Protein AF-A0A4Q0ZSB5-F1 (afdb_monomer)

pLDDT: mean 77.83, std 20.02, range [25.31, 97.06]

Secondary structure (DSSP, 8-state):
-HHHHHHTTSSPPP--HHHHHHHSSHHHHHHHHHHHHHHTT-SEEEE-HHHHHHHH---HHHHHHHHHHHTT-TTEEEEEETTTTEEEEEE-HHHHHHHHHHHHTSPPPPS----------------------------S-PPP-HHHHHHHHHHHT---HHHH-HHHHHHHHHTTGGGHHHHHHHHHHHHHHHHHH-PPPPPHHHHHHTTGGGGGSSPPPEEEETTEEE--TTTTT-EEEETTEEEEEETTEEEEGGGTEEE--HHHHHHHHHHHHH-

Mean predicted aligned error: 18.28 Å

Structure (mmCIF, N/CA/C/O backbone):
data_AF-A0A4Q0ZSB5-F1
#
_entry.id   AF-A0A4Q0ZSB5-F1
#
loop_
_atom_site.group_PDB
_atom_site.id
_atom_site.type_symbol
_atom_site.label_atom_id
_atom_site.label_alt_id
_atom_site.label_comp_id
_atom_site.label_asym_id
_atom_site.label_entity_id
_atom_site.label_seq_id
_atom_site.pdbx_PDB_ins_code
_atom_site.Cartn_x
_atom_site.Cartn_y
_atom_site.Cartn_z
_atom_site.occupancy
_atom_site.B_iso_or_equiv
_atom_site.auth_seq_id
_atom_site.auth_comp_id
_atom_site.auth_asym_id
_atom_site.auth_atom_id
_atom_site.pdbx_PDB_model_num
ATOM 1 N N . MET A 1 1 ? 19.379 -12.397 22.162 1.00 61.53 1 MET A N 1
ATOM 2 C CA . MET A 1 1 ? 18.984 -13.151 20.946 1.00 61.53 1 MET A CA 1
ATOM 3 C C . MET A 1 1 ? 17.907 -12.439 20.113 1.00 61.53 1 MET A C 1
ATOM 5 O O . MET A 1 1 ? 18.185 -12.122 18.967 1.00 61.53 1 MET A O 1
ATOM 9 N N . LYS A 1 2 ? 16.734 -12.073 20.668 1.00 73.00 2 LYS A N 1
ATOM 10 C CA . LYS A 1 2 ? 15.664 -11.350 19.926 1.00 73.00 2 LYS A CA 1
ATOM 11 C C . LYS A 1 2 ? 16.108 -10.023 19.279 1.00 73.00 2 LYS A C 1
ATOM 13 O O . LYS A 1 2 ? 15.672 -9.711 18.180 1.00 73.00 2 LYS A O 1
ATOM 18 N N . HIS A 1 3 ? 16.977 -9.258 19.943 1.00 71.81 3 HIS A N 1
ATOM 19 C CA . HIS A 1 3 ? 17.502 -7.989 19.419 1.00 71.81 3 HIS A CA 1
ATOM 20 C C . HIS A 1 3 ? 18.360 -8.180 18.156 1.00 71.81 3 HIS A C 1
ATOM 22 O O . HIS A 1 3 ? 18.157 -7.482 17.171 1.00 71.81 3 HIS A O 1
ATOM 28 N N . ILE A 1 4 ? 19.244 -9.184 18.155 1.00 81.62 4 ILE A N 1
ATOM 29 C CA . ILE A 1 4 ? 20.103 -9.525 17.009 1.00 81.62 4 ILE A CA 1
ATOM 30 C C . ILE A 1 4 ? 19.246 -9.962 15.814 1.00 81.62 4 ILE A C 1
ATOM 32 O O . ILE A 1 4 ? 19.443 -9.480 14.706 1.00 81.62 4 ILE A O 1
ATOM 36 N N . LEU A 1 5 ? 18.222 -10.793 16.042 1.00 79.19 5 LEU A N 1
ATOM 37 C CA . LEU A 1 5 ? 17.304 -11.219 14.978 1.00 79.19 5 LEU A CA 1
ATOM 38 C C . LEU A 1 5 ? 16.526 -10.042 14.364 1.00 79.19 5 LEU A C 1
ATOM 40 O O . LEU A 1 5 ? 16.310 -10.009 13.159 1.00 79.19 5 LEU A O 1
ATOM 44 N N . LYS A 1 6 ? 16.150 -9.037 15.166 1.00 72.81 6 LYS A N 1
ATOM 45 C CA . LYS A 1 6 ? 15.518 -7.805 14.660 1.00 72.81 6 LYS A CA 1
ATOM 46 C C . LYS A 1 6 ? 16.485 -6.909 13.879 1.00 72.81 6 LYS A C 1
ATOM 48 O O . LYS A 1 6 ? 16.038 -6.166 13.007 1.00 72.81 6 LYS A O 1
ATOM 53 N N . GLN A 1 7 ? 17.785 -6.970 14.174 1.00 74.62 7 GLN A N 1
ATOM 54 C CA . GLN A 1 7 ? 18.812 -6.226 13.438 1.00 74.62 7 GLN A CA 1
ATOM 55 C C . GLN A 1 7 ? 19.031 -6.774 12.021 1.00 74.62 7 GLN A C 1
ATOM 57 O O . GLN A 1 7 ? 19.322 -5.992 11.119 1.00 74.62 7 GLN A O 1
ATOM 62 N N . LEU A 1 8 ? 18.804 -8.074 11.793 1.00 72.31 8 LEU A N 1
ATOM 63 C CA . LEU A 1 8 ? 18.890 -8.682 10.456 1.00 72.31 8 LEU A CA 1
ATOM 64 C C . LEU A 1 8 ? 17.878 -8.083 9.460 1.00 72.31 8 LEU A C 1
ATOM 66 O O . LEU A 1 8 ? 18.131 -8.069 8.262 1.00 72.31 8 LEU A O 1
ATOM 70 N N . ASN A 1 9 ? 16.770 -7.521 9.951 1.00 74.00 9 ASN A N 1
ATOM 71 C CA . ASN A 1 9 ? 15.689 -6.982 9.121 1.00 74.00 9 ASN A CA 1
ATOM 72 C C . ASN A 1 9 ? 15.806 -5.470 8.837 1.00 74.00 9 ASN A C 1
ATOM 74 O O . ASN A 1 9 ? 14.884 -4.890 8.273 1.00 74.00 9 ASN A O 1
ATOM 78 N N . GLN A 1 10 ? 16.892 -4.803 9.246 1.00 65.38 10 GLN A N 1
ATOM 79 C CA . GLN A 1 10 ? 17.003 -3.333 9.173 1.00 65.38 10 GLN A CA 1
ATOM 80 C C . GLN A 1 10 ? 17.327 -2.791 7.774 1.00 65.38 10 GLN A C 1
ATOM 82 O O . GLN A 1 10 ? 17.156 -1.600 7.529 1.00 65.38 10 GLN A O 1
ATOM 87 N N . LYS A 1 11 ? 17.807 -3.637 6.856 1.00 67.19 11 LYS A N 1
ATOM 88 C CA . LYS A 1 11 ? 18.182 -3.238 5.489 1.00 67.19 11 LYS A CA 1
ATOM 89 C C . LYS A 1 11 ? 17.492 -4.128 4.448 1.00 67.19 11 LYS A C 1
ATOM 91 O O . LYS A 1 11 ? 18.171 -4.895 3.768 1.00 67.19 11 LYS A O 1
ATOM 96 N N . PRO A 1 12 ? 16.150 -4.093 4.362 1.00 77.56 12 PRO A N 1
ATOM 97 C CA . PRO A 1 12 ? 15.434 -4.868 3.362 1.00 77.56 12 PRO A CA 1
ATOM 98 C C . PRO A 1 12 ? 15.737 -4.338 1.957 1.00 77.56 12 PRO A C 1
ATOM 100 O O . PRO A 1 12 ? 15.869 -3.131 1.751 1.00 77.56 12 PRO A O 1
ATOM 103 N N . ILE A 1 13 ? 15.798 -5.248 0.989 1.00 76.69 13 ILE A N 1
ATOM 104 C CA . ILE A 1 13 ? 15.884 -4.907 -0.432 1.00 76.69 13 ILE A CA 1
ATOM 105 C C . ILE A 1 13 ? 14.465 -4.894 -0.982 1.00 76.69 13 ILE A C 1
ATOM 107 O O . ILE A 1 13 ? 13.733 -5.879 -0.862 1.00 76.69 13 ILE A O 1
ATOM 111 N N . ALA A 1 14 ? 14.068 -3.770 -1.570 1.00 79.62 14 ALA A N 1
ATOM 112 C CA . ALA A 1 14 ? 12.768 -3.661 -2.208 1.00 79.62 14 ALA A CA 1
ATOM 113 C C . ALA A 1 14 ? 12.741 -4.519 -3.481 1.00 79.62 14 ALA A C 1
ATOM 115 O O . ALA A 1 14 ? 13.582 -4.366 -4.366 1.00 79.62 14 ALA A O 1
ATOM 116 N N . TYR A 1 15 ? 11.755 -5.409 -3.573 1.00 85.69 15 TYR A N 1
ATOM 117 C CA . TYR A 1 15 ? 11.497 -6.227 -4.751 1.00 85.69 15 TYR A CA 1
ATOM 118 C C . TYR A 1 15 ? 10.075 -5.968 -5.235 1.00 85.69 15 TYR A C 1
ATOM 120 O O . TYR A 1 15 ? 9.111 -6.281 -4.534 1.00 85.69 15 TYR A O 1
ATOM 128 N N . TYR A 1 16 ? 9.946 -5.406 -6.436 1.00 84.50 16 TYR A N 1
ATOM 129 C CA . TYR A 1 16 ? 8.647 -5.144 -7.048 1.00 84.50 16 TYR A CA 1
ATOM 130 C C . TYR A 1 16 ? 8.359 -6.189 -8.139 1.00 84.50 16 TYR A C 1
ATOM 132 O O . TYR A 1 16 ? 9.077 -6.229 -9.144 1.00 84.50 16 TYR A O 1
ATOM 140 N N . PRO A 1 17 ? 7.304 -7.018 -7.996 1.00 87.94 17 PRO A N 1
ATOM 141 C CA . PRO A 1 17 ? 6.964 -8.053 -8.977 1.00 87.94 17 PRO A CA 1
ATOM 142 C C . PRO A 1 17 ? 6.781 -7.523 -10.403 1.00 87.94 17 PRO A C 1
ATOM 144 O O . PRO A 1 17 ? 7.248 -8.156 -11.346 1.00 87.94 17 PRO A O 1
ATOM 147 N N . VAL A 1 18 ? 6.212 -6.322 -10.557 1.00 87.56 18 VAL A N 1
ATOM 148 C CA . VAL A 1 18 ? 6.036 -5.663 -11.863 1.00 87.56 18 VAL A CA 1
ATOM 149 C C . VAL A 1 18 ? 7.361 -5.481 -12.611 1.00 87.56 18 VAL A C 1
ATOM 151 O O . VAL A 1 18 ? 7.442 -5.713 -13.811 1.00 87.56 18 VAL A O 1
ATOM 154 N N . TYR A 1 19 ? 8.452 -5.168 -11.910 1.00 92.31 19 TYR A N 1
ATOM 155 C CA . TYR A 1 19 ? 9.767 -5.018 -12.534 1.00 92.31 19 TYR A CA 1
ATOM 156 C C . TYR A 1 19 ? 10.379 -6.365 -12.929 1.00 92.31 19 TYR A C 1
ATOM 158 O O . TYR A 1 19 ? 11.131 -6.448 -13.902 1.00 92.31 19 TYR A O 1
ATOM 166 N N . ARG A 1 20 ? 10.039 -7.445 -12.219 1.00 92.56 20 ARG A N 1
ATOM 167 C CA . ARG A 1 20 ? 10.390 -8.809 -12.638 1.00 92.56 20 ARG A CA 1
ATOM 168 C C . ARG A 1 20 ? 9.592 -9.242 -13.866 1.00 92.56 20 ARG A C 1
ATOM 170 O O . ARG A 1 20 ? 10.150 -9.932 -14.709 1.00 92.56 20 ARG A O 1
ATOM 177 N N . GLU A 1 21 ? 8.331 -8.843 -13.985 1.00 89.12 21 GLU A N 1
ATOM 178 C CA . GLU A 1 21 ? 7.523 -9.091 -15.187 1.00 89.12 21 GLU A CA 1
ATOM 179 C C . GLU A 1 21 ? 8.082 -8.341 -16.400 1.00 89.12 21 GLU A C 1
ATOM 181 O O . GLU A 1 21 ? 8.347 -8.966 -17.422 1.00 89.12 21 GLU A O 1
ATOM 186 N N . ILE A 1 22 ? 8.384 -7.048 -16.247 1.00 89.12 22 ILE A N 1
ATOM 187 C CA . ILE A 1 22 ? 8.990 -6.204 -17.291 1.00 89.12 22 ILE A CA 1
ATOM 188 C C . ILE A 1 22 ? 10.321 -6.775 -17.784 1.00 89.12 22 ILE A C 1
ATOM 190 O O . ILE A 1 22 ? 10.569 -6.880 -18.982 1.00 89.12 22 ILE A O 1
ATOM 194 N N . THR A 1 23 ? 11.198 -7.161 -16.857 1.00 92.00 23 THR A N 1
ATOM 195 C CA . THR A 1 23 ? 12.531 -7.674 -17.212 1.00 92.00 23 THR A CA 1
ATOM 196 C C . THR A 1 23 ? 12.538 -9.165 -17.557 1.00 92.00 23 THR A C 1
ATOM 198 O O . THR A 1 23 ? 13.543 -9.669 -18.060 1.00 92.00 23 THR A O 1
ATOM 201 N N . GLY A 1 24 ? 11.457 -9.891 -17.255 1.00 90.19 24 GLY A N 1
ATOM 202 C CA . GLY A 1 24 ? 11.350 -11.343 -17.404 1.00 90.19 24 GLY A CA 1
ATOM 203 C C . GLY A 1 24 ? 12.258 -12.160 -16.473 1.00 90.19 24 GLY A C 1
ATOM 204 O O . GLY A 1 24 ? 12.392 -13.368 -16.659 1.00 90.19 24 GLY A O 1
ATOM 205 N N . SER A 1 25 ? 12.915 -11.540 -15.485 1.00 94.00 25 SER A N 1
ATOM 206 C CA . SER A 1 25 ? 13.879 -12.205 -14.599 1.00 94.00 25 SER A CA 1
ATOM 207 C C . SER A 1 25 ? 13.858 -11.620 -13.192 1.00 94.00 25 SER A C 1
ATOM 209 O O . SER A 1 25 ? 13.714 -10.416 -13.004 1.00 94.00 25 SER A O 1
ATOM 211 N N . THR A 1 26 ? 14.081 -12.462 -12.181 1.00 93.69 26 THR A N 1
ATOM 212 C CA . THR A 1 26 ? 14.207 -12.013 -10.788 1.00 93.69 26 THR A CA 1
ATOM 213 C C . THR A 1 26 ? 15.391 -11.068 -10.601 1.00 93.69 26 THR A C 1
ATOM 215 O O . THR A 1 26 ? 15.227 -10.013 -9.997 1.00 93.69 26 THR A O 1
ATOM 218 N N . THR A 1 27 ? 16.561 -11.385 -11.161 1.00 95.94 27 THR A N 1
ATOM 219 C CA . THR A 1 27 ? 17.760 -10.538 -11.025 1.00 95.94 27 THR A CA 1
ATOM 220 C C . THR A 1 27 ? 17.616 -9.217 -11.781 1.00 95.94 27 THR A C 1
ATOM 222 O O . THR A 1 27 ? 18.047 -8.176 -11.289 1.00 95.94 27 THR A O 1
ATOM 225 N N . GLY A 1 28 ? 16.940 -9.242 -12.937 1.00 96.31 28 GLY A N 1
ATOM 226 C CA . GLY A 1 28 ? 16.550 -8.040 -13.677 1.00 96.31 28 GLY A CA 1
ATOM 227 C C . GLY A 1 28 ? 15.590 -7.167 -12.872 1.00 96.31 28 GLY A C 1
ATOM 228 O O . GLY A 1 28 ? 15.822 -5.970 -12.737 1.00 96.31 28 GLY A O 1
ATOM 229 N N . GLY A 1 29 ? 14.568 -7.776 -12.266 1.00 95.00 29 GLY A N 1
ATOM 230 C CA . GLY A 1 29 ? 13.588 -7.085 -11.433 1.00 95.00 29 GLY A CA 1
ATOM 231 C C . GLY A 1 29 ? 14.199 -6.463 -10.180 1.00 95.00 29 GLY A C 1
ATOM 232 O O . GLY A 1 29 ? 13.847 -5.338 -9.840 1.00 95.00 29 GLY A O 1
ATOM 233 N N . ILE A 1 30 ? 15.150 -7.140 -9.527 1.00 96.12 30 ILE A N 1
ATOM 234 C CA . ILE A 1 30 ? 15.905 -6.587 -8.388 1.00 96.12 30 ILE A CA 1
ATOM 235 C C . ILE A 1 30 ? 16.719 -5.368 -8.832 1.00 96.12 30 ILE A C 1
ATOM 237 O O . ILE A 1 30 ? 16.618 -4.310 -8.214 1.00 96.12 30 ILE A O 1
ATOM 241 N N . LEU A 1 31 ? 17.486 -5.484 -9.922 1.00 96.44 31 LEU A N 1
ATOM 242 C CA . LEU A 1 31 ? 18.284 -4.364 -10.421 1.00 96.44 31 LEU A CA 1
ATOM 243 C C . LEU A 1 31 ? 17.399 -3.178 -10.823 1.00 96.44 31 LEU A C 1
ATOM 245 O O . LEU A 1 31 ? 17.699 -2.049 -10.448 1.00 96.44 31 LEU A O 1
ATOM 249 N N . LEU A 1 32 ? 16.298 -3.424 -11.537 1.00 96.44 32 LEU A N 1
ATOM 250 C CA . LEU A 1 32 ? 15.357 -2.374 -11.922 1.00 96.44 32 LEU A CA 1
ATOM 251 C C . LEU A 1 32 ? 14.705 -1.730 -10.691 1.00 96.44 32 LEU A C 1
ATOM 253 O O . LEU A 1 32 ? 14.639 -0.510 -10.623 1.00 96.44 32 LEU A O 1
ATOM 257 N N . SER A 1 33 ? 14.319 -2.518 -9.680 1.00 93.44 33 SER A N 1
ATOM 258 C CA . SER A 1 33 ? 13.813 -1.998 -8.397 1.00 93.44 33 SER A CA 1
ATOM 259 C C . SER A 1 33 ? 14.801 -1.021 -7.758 1.00 93.44 33 SER A C 1
ATOM 261 O O . SER A 1 33 ? 14.412 0.061 -7.318 1.00 93.44 33 SER A O 1
ATOM 263 N N . GLN A 1 34 ? 16.084 -1.385 -7.752 1.00 94.81 34 GLN A N 1
ATOM 264 C CA . GLN A 1 34 ? 17.137 -0.556 -7.182 1.00 94.81 34 GLN A CA 1
ATOM 265 C C . GLN A 1 34 ? 17.406 0.703 -8.016 1.00 94.81 34 GLN A C 1
ATOM 267 O O . GLN A 1 34 ? 17.575 1.785 -7.457 1.00 94.81 34 GLN A O 1
ATOM 272 N N . LEU A 1 35 ? 17.415 0.595 -9.348 1.00 95.00 35 LEU A N 1
ATOM 273 C CA . LEU A 1 35 ? 17.578 1.748 -10.235 1.00 95.00 35 LEU A CA 1
ATOM 274 C C . LEU A 1 35 ? 16.413 2.730 -10.097 1.00 95.00 35 LEU A C 1
ATOM 276 O O . LEU A 1 35 ? 16.657 3.923 -9.979 1.00 95.00 35 LEU A O 1
ATOM 280 N N . MET A 1 36 ? 15.172 2.246 -10.005 1.00 93.88 36 MET A N 1
ATOM 281 C CA . MET A 1 36 ? 13.993 3.096 -9.800 1.00 93.88 36 MET A CA 1
ATOM 282 C C . MET A 1 36 ? 14.046 3.879 -8.483 1.00 93.88 36 MET A C 1
ATOM 284 O O . MET A 1 36 ? 13.632 5.035 -8.443 1.00 93.88 36 MET A O 1
ATOM 288 N N . TYR A 1 37 ? 14.606 3.299 -7.418 1.00 89.12 37 TYR A N 1
ATOM 289 C CA . TYR A 1 37 ? 14.872 4.039 -6.179 1.00 89.12 37 TYR A CA 1
ATOM 290 C C . TYR A 1 37 ? 15.890 5.175 -6.376 1.00 89.12 37 TYR A C 1
ATOM 292 O O . TYR A 1 37 ? 15.777 6.234 -5.761 1.00 89.12 37 TYR A O 1
ATOM 300 N N . TRP A 1 38 ? 16.899 4.979 -7.222 1.00 88.31 38 TRP A N 1
ATOM 301 C CA . TRP A 1 38 ? 17.842 6.045 -7.556 1.00 88.31 38 TRP A CA 1
ATOM 302 C C . TRP A 1 38 ? 17.222 7.093 -8.484 1.00 88.31 38 TRP A C 1
ATOM 304 O O . TRP A 1 38 ? 17.430 8.287 -8.260 1.00 88.31 38 TRP A O 1
ATOM 314 N N . PHE A 1 39 ? 16.407 6.666 -9.448 1.00 91.12 39 PHE A N 1
ATOM 315 C CA . PHE A 1 39 ? 15.665 7.547 -10.346 1.00 91.12 39 PHE A CA 1
ATOM 316 C C . PHE A 1 39 ? 14.638 8.410 -9.623 1.00 91.12 39 PHE A C 1
ATOM 318 O O . PHE A 1 39 ? 14.459 9.564 -9.987 1.00 91.12 39 PHE A O 1
ATOM 325 N N . SER A 1 40 ? 14.076 7.934 -8.507 1.00 85.00 40 SER A N 1
ATOM 326 C CA . SER A 1 40 ? 13.222 8.767 -7.652 1.00 85.00 40 SER A CA 1
ATOM 327 C C . SER A 1 40 ? 13.958 9.960 -7.021 1.00 85.00 40 SER A C 1
ATOM 329 O O . SER A 1 40 ? 13.328 10.786 -6.366 1.00 85.00 40 SER A O 1
ATOM 331 N N . LYS A 1 41 ? 15.293 10.022 -7.129 1.00 87.19 41 LYS A N 1
ATOM 332 C CA . LYS A 1 41 ? 16.122 11.127 -6.629 1.00 87.19 41 LYS A CA 1
ATOM 333 C C . LYS A 1 41 ? 16.713 11.967 -7.754 1.00 87.19 41 LYS A C 1
ATOM 335 O O . LYS A 1 41 ? 16.888 13.167 -7.563 1.00 87.19 41 LYS A O 1
ATOM 340 N N . LYS A 1 42 ? 17.112 11.332 -8.861 1.00 90.00 42 LYS A N 1
ATOM 341 C CA . LYS A 1 42 ? 17.708 11.971 -10.043 1.00 90.00 42 LYS A CA 1
ATOM 342 C C . LYS A 1 42 ? 17.469 11.110 -11.277 1.00 90.00 42 LYS A C 1
ATOM 344 O O . LYS A 1 42 ? 17.796 9.930 -11.240 1.00 90.00 42 LYS A O 1
ATOM 349 N N . ASP A 1 43 ? 17.066 11.721 -12.383 1.00 90.38 43 ASP A N 1
ATOM 350 C CA . ASP A 1 43 ? 16.785 11.001 -13.636 1.00 90.38 43 ASP A CA 1
ATOM 351 C C . ASP A 1 43 ? 18.033 10.352 -14.258 1.00 90.38 43 ASP A C 1
ATOM 353 O O . ASP A 1 43 ? 17.949 9.305 -14.896 1.00 90.38 43 ASP A O 1
ATOM 357 N N . LYS A 1 44 ? 19.216 10.927 -14.007 1.00 94.94 44 LYS A N 1
ATOM 358 C CA . LYS A 1 44 ? 20.516 10.382 -14.416 1.00 94.94 44 LYS A CA 1
ATOM 359 C C . LYS A 1 44 ? 21.414 10.146 -13.207 1.00 94.94 44 LYS A C 1
ATOM 361 O O . LYS A 1 44 ? 21.720 11.071 -12.448 1.00 94.94 44 LYS A O 1
ATOM 366 N N . ILE A 1 45 ? 21.887 8.912 -13.042 1.00 93.88 45 ILE A N 1
ATOM 367 C CA . ILE A 1 45 ? 22.745 8.495 -11.925 1.00 93.88 45 ILE A CA 1
ATOM 368 C C . ILE A 1 45 ? 23.969 7.725 -12.405 1.00 93.88 45 ILE A C 1
ATOM 370 O O . ILE A 1 45 ? 23.904 6.954 -13.357 1.00 93.88 45 ILE A O 1
ATOM 374 N N . PHE A 1 46 ? 25.092 7.897 -11.705 1.0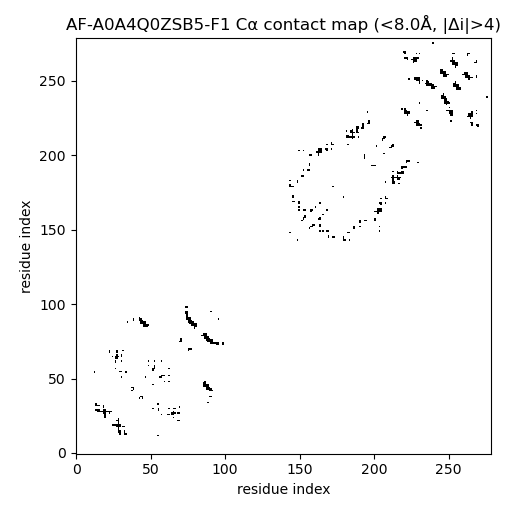0 91.50 46 PHE A N 1
ATOM 375 C CA . PHE A 1 46 ? 26.265 7.046 -11.882 1.00 91.50 46 PHE A CA 1
ATOM 376 C C . PHE A 1 46 ? 26.352 6.040 -10.741 1.00 91.50 46 PHE A C 1
ATOM 378 O O . PHE A 1 46 ? 26.188 6.402 -9.575 1.00 91.50 46 PHE A O 1
ATOM 385 N N . LYS A 1 47 ? 26.660 4.788 -11.078 1.00 86.88 47 LYS A N 1
ATOM 386 C CA . LYS A 1 47 ? 26.972 3.740 -10.105 1.00 86.88 47 LYS A CA 1
ATOM 387 C C . LYS A 1 47 ? 28.005 2.774 -10.663 1.00 86.88 47 LYS A C 1
ATOM 389 O O . LYS A 1 47 ? 27.964 2.376 -11.831 1.00 86.88 47 LYS A O 1
ATOM 394 N N . THR A 1 48 ? 28.948 2.389 -9.819 1.00 86.75 48 THR A N 1
ATOM 395 C CA . THR A 1 48 ? 29.890 1.310 -10.108 1.00 86.75 48 THR A CA 1
ATOM 396 C C . THR A 1 48 ? 29.211 -0.046 -9.939 1.00 86.75 48 THR A C 1
ATOM 398 O O . THR A 1 48 ? 28.237 -0.191 -9.201 1.00 86.75 48 THR A O 1
ATOM 401 N N . ASP A 1 49 ? 29.750 -1.068 -10.606 1.00 88.12 49 ASP A N 1
ATOM 402 C CA . ASP A 1 49 ? 29.232 -2.431 -10.461 1.00 88.12 49 ASP A CA 1
ATOM 403 C C . ASP A 1 49 ? 29.377 -2.919 -9.010 1.00 88.12 49 ASP A C 1
ATOM 405 O O . ASP A 1 49 ? 28.488 -3.589 -8.501 1.00 88.12 49 ASP A O 1
ATOM 409 N N . LYS A 1 50 ? 30.442 -2.497 -8.312 1.00 83.12 50 LYS A N 1
ATOM 410 C CA . LYS A 1 50 ? 30.654 -2.792 -6.891 1.00 83.12 50 LYS A CA 1
ATOM 411 C C . LYS A 1 50 ? 29.547 -2.204 -6.008 1.00 83.12 50 LYS A C 1
ATOM 413 O O . LYS A 1 50 ? 28.984 -2.940 -5.211 1.00 83.12 50 LYS A O 1
ATOM 418 N N . GLU A 1 51 ? 29.202 -0.928 -6.184 1.00 84.38 51 GLU A N 1
ATOM 419 C CA . GLU A 1 51 ? 28.126 -0.288 -5.407 1.00 84.38 51 GLU A CA 1
ATOM 420 C C . GLU A 1 51 ? 26.775 -0.970 -5.647 1.00 84.38 51 GLU A C 1
ATOM 422 O O . GLU A 1 51 ? 26.056 -1.263 -4.699 1.00 84.38 51 GLU A O 1
ATOM 427 N N . ILE A 1 52 ? 26.441 -1.290 -6.903 1.00 90.69 52 ILE A N 1
ATOM 428 C CA . ILE A 1 52 ? 25.191 -2.002 -7.207 1.00 90.69 52 ILE A CA 1
ATOM 429 C C . ILE A 1 52 ? 25.188 -3.405 -6.588 1.00 90.69 52 ILE A C 1
ATOM 431 O O . ILE A 1 52 ? 24.163 -3.828 -6.057 1.00 90.69 52 ILE A O 1
ATOM 435 N N . MET A 1 53 ? 26.307 -4.135 -6.631 1.00 89.75 53 MET A N 1
ATOM 436 C CA . MET A 1 53 ? 26.418 -5.452 -5.993 1.00 89.75 53 MET A CA 1
ATOM 437 C C . MET A 1 53 ? 26.270 -5.365 -4.469 1.00 89.75 53 MET A C 1
ATOM 439 O O . MET A 1 53 ? 25.615 -6.218 -3.884 1.00 89.75 53 MET A O 1
ATOM 443 N N . GLU A 1 54 ? 26.829 -4.339 -3.826 1.00 83.69 54 GLU A N 1
ATOM 444 C CA . GLU A 1 54 ? 26.675 -4.109 -2.382 1.00 83.69 54 GLU A CA 1
ATOM 445 C C . GLU A 1 54 ? 25.231 -3.751 -1.998 1.00 83.69 54 GLU A C 1
ATOM 447 O O . GLU A 1 54 ? 24.756 -4.154 -0.939 1.00 83.69 54 GLU A O 1
ATOM 452 N N . GLU A 1 55 ? 24.516 -3.025 -2.860 1.00 85.94 55 GLU A N 1
ATOM 453 C CA . GLU A 1 55 ? 23.117 -2.643 -2.636 1.00 85.94 55 GLU A CA 1
ATOM 454 C C . GLU A 1 55 ? 22.134 -3.798 -2.892 1.00 85.94 55 GLU A C 1
ATOM 456 O O . GLU A 1 55 ? 21.151 -3.952 -2.170 1.00 85.94 55 GLU A O 1
ATOM 461 N N . THR A 1 56 ? 22.384 -4.606 -3.924 1.00 90.25 56 THR A N 1
ATOM 462 C CA . THR A 1 56 ? 21.440 -5.632 -4.410 1.00 90.25 56 THR A CA 1
ATOM 463 C C . THR A 1 56 ? 21.804 -7.056 -4.010 1.00 90.25 56 THR A C 1
ATOM 465 O O . THR A 1 56 ? 20.984 -7.958 -4.172 1.00 90.25 56 THR A O 1
ATOM 468 N N . PHE A 1 57 ? 23.029 -7.271 -3.525 1.00 89.62 57 PHE A N 1
ATOM 469 C CA . PHE A 1 57 ? 23.618 -8.584 -3.244 1.00 89.62 57 PHE A CA 1
ATOM 470 C C . PHE A 1 57 ? 23.658 -9.538 -4.448 1.00 89.62 57 PHE A C 1
ATOM 472 O O . PHE A 1 57 ? 23.847 -10.742 -4.284 1.00 89.62 57 PHE A O 1
ATOM 479 N N . LEU A 1 58 ? 23.538 -9.012 -5.669 1.00 91.94 58 LEU A N 1
ATOM 480 C CA . LEU A 1 58 ? 23.745 -9.797 -6.879 1.00 91.94 58 LEU A CA 1
ATOM 481 C C . LEU A 1 58 ? 25.228 -10.144 -7.036 1.00 91.94 58 LEU A C 1
ATOM 483 O O . LEU A 1 58 ? 26.116 -9.309 -6.845 1.00 91.94 58 LEU A O 1
ATOM 487 N N . THR A 1 59 ? 25.510 -11.371 -7.459 1.00 92.19 59 THR A N 1
ATOM 488 C CA . THR A 1 59 ? 26.850 -11.750 -7.915 1.00 92.19 59 THR A CA 1
ATOM 489 C C . THR A 1 59 ? 27.212 -10.990 -9.193 1.00 92.19 59 THR A C 1
ATOM 491 O O . THR A 1 59 ? 26.345 -10.514 -9.930 1.00 92.19 59 THR A O 1
ATOM 494 N N . ARG A 1 60 ? 28.508 -10.922 -9.529 1.00 90.44 60 ARG A N 1
ATOM 495 C CA . ARG A 1 60 ? 28.970 -10.266 -10.766 1.00 90.44 60 ARG A CA 1
ATOM 496 C C . ARG A 1 60 ? 28.235 -10.789 -12.009 1.00 90.44 60 ARG A C 1
ATOM 498 O O . ARG A 1 60 ? 27.771 -9.998 -12.822 1.00 90.44 60 ARG A O 1
ATOM 505 N N . LYS A 1 61 ? 28.090 -12.113 -12.129 1.00 94.00 61 LYS A N 1
ATOM 506 C CA . LYS A 1 61 ? 27.424 -12.762 -13.270 1.00 94.00 61 LYS A CA 1
ATOM 507 C C . LYS A 1 61 ? 25.931 -12.422 -13.334 1.00 94.00 61 LYS A C 1
ATOM 509 O O . LYS A 1 61 ? 25.392 -12.206 -14.419 1.00 94.00 61 LYS A O 1
ATOM 514 N N . GLU A 1 62 ? 25.258 -12.363 -12.188 1.00 97.06 62 GLU A N 1
ATOM 515 C CA . GLU A 1 62 ? 23.850 -11.965 -12.117 1.00 97.06 62 GLU A CA 1
ATOM 516 C C . GLU A 1 62 ? 23.661 -10.497 -12.482 1.00 97.06 62 GLU A C 1
ATOM 518 O O . GLU A 1 62 ? 22.764 -10.192 -13.266 1.00 97.06 62 GLU A O 1
ATOM 523 N N . LEU A 1 63 ? 24.530 -9.611 -11.987 1.00 95.44 63 LEU A N 1
ATOM 524 C CA . LEU A 1 63 ? 24.509 -8.196 -12.337 1.00 95.44 63 LEU A CA 1
ATOM 525 C C . LEU A 1 63 ? 24.764 -7.987 -13.834 1.00 95.44 63 LEU A C 1
ATOM 527 O O . LEU A 1 63 ? 24.052 -7.222 -14.477 1.00 95.44 63 LEU A O 1
ATOM 531 N N . GLU A 1 64 ? 25.735 -8.681 -14.425 1.00 94.56 64 GLU A N 1
ATOM 532 C CA . GLU A 1 64 ? 25.993 -8.611 -15.867 1.00 94.56 64 GLU A CA 1
ATOM 533 C C . GLU A 1 64 ? 24.767 -9.026 -16.689 1.00 94.56 64 GLU A C 1
ATOM 535 O O . GLU A 1 64 ? 24.397 -8.341 -17.646 1.00 94.56 64 GLU A O 1
ATOM 540 N N . ASN A 1 65 ? 24.106 -10.119 -16.303 1.00 93.75 65 ASN A N 1
ATOM 541 C CA . ASN A 1 65 ? 22.881 -10.570 -16.956 1.00 93.75 65 ASN A CA 1
ATOM 542 C C . ASN A 1 65 ? 21.724 -9.587 -16.748 1.00 93.75 65 ASN A C 1
ATOM 544 O O . ASN A 1 65 ? 21.024 -9.266 -17.706 1.00 93.75 65 ASN A O 1
ATOM 548 N N . ALA A 1 66 ? 21.558 -9.054 -15.539 1.00 96.94 66 ALA A N 1
ATOM 549 C CA . ALA A 1 66 ? 20.551 -8.046 -15.242 1.00 96.94 66 ALA A CA 1
ATOM 550 C C . ALA A 1 66 ? 20.785 -6.771 -16.067 1.00 96.94 66 ALA A C 1
ATOM 552 O O . ALA A 1 66 ? 19.864 -6.297 -16.722 1.00 96.94 66 ALA A O 1
ATOM 553 N N . LYS A 1 67 ? 22.025 -6.270 -16.164 1.00 96.50 67 LYS A N 1
ATOM 554 C CA . LYS A 1 67 ? 22.376 -5.109 -17.004 1.00 96.50 67 LYS A CA 1
ATOM 555 C C . LYS A 1 67 ? 22.069 -5.344 -18.482 1.00 96.50 67 LYS A C 1
ATOM 557 O O . LYS A 1 67 ? 21.654 -4.409 -19.160 1.00 96.50 67 LYS A O 1
ATOM 562 N N . LYS A 1 68 ? 22.243 -6.569 -18.995 1.00 96.38 68 LYS A N 1
ATOM 563 C CA . LYS A 1 68 ? 21.826 -6.916 -20.367 1.00 96.38 68 LYS A CA 1
ATOM 564 C C . LYS A 1 68 ? 20.313 -6.809 -20.552 1.00 96.38 68 LYS A C 1
ATOM 566 O O . LYS A 1 68 ? 19.890 -6.467 -21.647 1.00 96.38 68 LYS A O 1
ATOM 571 N N . LEU A 1 69 ? 19.516 -7.113 -19.526 1.00 95.88 69 LEU A N 1
ATOM 572 C CA . LEU A 1 69 ? 18.060 -6.949 -19.562 1.00 95.88 69 LEU A CA 1
ATOM 573 C C . LEU A 1 69 ? 17.666 -5.474 -19.457 1.00 95.88 69 LEU A C 1
ATOM 575 O O . LEU A 1 69 ? 16.864 -5.024 -20.261 1.00 95.88 69 LEU A O 1
ATOM 579 N N . ILE A 1 70 ? 18.290 -4.709 -18.553 1.00 96.81 70 ILE A N 1
ATOM 580 C CA . ILE A 1 70 ? 18.047 -3.263 -18.419 1.00 96.81 70 ILE A CA 1
ATOM 581 C C . ILE A 1 70 ? 18.331 -2.529 -19.730 1.00 96.81 70 ILE A C 1
ATOM 583 O O . ILE A 1 70 ? 17.524 -1.724 -20.162 1.00 96.81 70 ILE A O 1
ATOM 587 N N . LYS A 1 71 ? 19.428 -2.864 -20.416 1.00 95.81 71 LYS A N 1
ATOM 588 C CA . LYS A 1 71 ? 19.774 -2.285 -21.726 1.00 95.81 71 LYS A CA 1
ATOM 589 C C . LYS A 1 71 ? 18.774 -2.579 -22.848 1.00 95.81 71 LYS A C 1
ATOM 591 O O . LYS A 1 71 ? 18.886 -1.977 -23.907 1.00 95.81 71 LYS A O 1
ATOM 596 N N . LYS A 1 72 ? 17.888 -3.563 -22.672 1.00 94.56 72 LYS A N 1
ATOM 597 C CA . LYS A 1 72 ? 16.833 -3.881 -23.646 1.00 94.56 72 LYS A CA 1
ATOM 598 C C . LYS A 1 72 ? 15.560 -3.076 -23.404 1.00 94.56 72 LYS A C 1
ATOM 600 O O . LYS A 1 72 ? 14.673 -3.138 -24.246 1.00 94.56 72 LYS A O 1
ATOM 605 N N . LEU A 1 73 ? 15.460 -2.397 -22.264 1.00 93.81 73 LEU A N 1
ATOM 606 C CA . LEU A 1 73 ? 14.362 -1.492 -21.974 1.00 93.81 73 LEU A CA 1
ATOM 607 C C . LEU A 1 73 ? 14.604 -0.214 -22.776 1.00 93.81 73 LEU A C 1
ATOM 609 O O . LEU A 1 73 ? 15.668 0.391 -22.685 1.00 93.81 73 LEU A O 1
ATOM 613 N N . ASP A 1 74 ? 13.619 0.158 -23.572 1.00 94.06 74 ASP A N 1
ATOM 614 C CA . ASP A 1 74 ? 13.559 1.388 -24.365 1.00 94.06 74 ASP A CA 1
ATOM 615 C C . ASP A 1 74 ? 13.618 2.655 -23.504 1.00 94.06 74 ASP A C 1
ATOM 617 O O . ASP A 1 74 ? 14.172 3.662 -23.932 1.00 94.06 74 ASP A O 1
ATOM 621 N N . PHE A 1 75 ? 13.143 2.582 -22.263 1.00 95.19 75 PHE A N 1
ATOM 622 C CA . PHE A 1 75 ? 13.109 3.716 -21.342 1.00 95.19 75 PHE A CA 1
ATOM 623 C C . PHE A 1 75 ? 14.333 3.874 -20.428 1.00 95.19 75 PHE A C 1
ATOM 625 O O . PHE A 1 75 ? 14.341 4.766 -19.580 1.00 95.19 75 PHE A O 1
ATOM 632 N N . ILE A 1 76 ? 15.363 3.023 -20.547 1.00 96.62 76 ILE A N 1
ATOM 633 C CA . ILE A 1 76 ? 16.613 3.181 -19.782 1.00 96.62 76 ILE A CA 1
ATOM 634 C C . ILE A 1 76 ? 17.820 3.180 -20.712 1.00 96.62 76 ILE A C 1
ATOM 636 O O . ILE A 1 76 ? 18.166 2.173 -21.329 1.00 96.62 76 ILE A O 1
ATOM 640 N N . THR A 1 77 ? 18.563 4.282 -20.686 1.00 96.25 77 THR A N 1
ATOM 641 C CA . THR A 1 77 ? 19.860 4.386 -21.352 1.00 96.25 77 THR A CA 1
ATOM 642 C C . THR A 1 77 ? 20.986 4.029 -20.384 1.00 96.25 77 THR A C 1
ATOM 644 O O . THR A 1 77 ? 21.062 4.541 -19.267 1.00 96.25 77 THR A O 1
ATOM 647 N N . VAL A 1 78 ? 21.892 3.142 -20.816 1.00 94.81 78 VAL A N 1
ATOM 648 C CA . VAL A 1 78 ? 23.085 2.748 -20.046 1.00 94.81 78 VAL A CA 1
ATOM 649 C C . VAL A 1 78 ? 24.349 3.132 -20.808 1.00 94.81 78 VAL A C 1
ATOM 651 O O . VAL A 1 78 ? 24.728 2.451 -21.766 1.00 94.81 78 VAL A O 1
ATOM 654 N N . SER A 1 79 ? 25.039 4.175 -20.351 1.00 92.75 79 SER A N 1
ATOM 655 C CA . SER A 1 79 ? 26.255 4.717 -20.973 1.00 92.75 79 SER A CA 1
ATOM 656 C C . SER A 1 79 ? 27.501 4.508 -20.097 1.00 92.75 79 SER A C 1
ATOM 658 O O . SER A 1 79 ? 27.427 4.198 -18.903 1.00 92.75 79 SER A O 1
ATOM 660 N N . ARG A 1 80 ? 28.686 4.626 -20.707 1.00 91.94 80 ARG A N 1
ATOM 661 C CA . ARG A 1 80 ? 29.979 4.698 -20.007 1.00 91.94 80 ARG A CA 1
ATOM 662 C C . ARG A 1 80 ? 30.572 6.076 -20.268 1.00 91.94 80 ARG A C 1
ATOM 664 O O . ARG A 1 80 ? 30.819 6.406 -21.421 1.00 91.94 80 ARG A O 1
ATOM 671 N N . GLU A 1 81 ? 30.791 6.857 -19.216 1.00 87.44 81 GLU A N 1
ATOM 672 C CA . GLU A 1 81 ? 31.209 8.260 -19.333 1.00 87.44 81 GLU A CA 1
ATOM 673 C C . GLU A 1 81 ? 32.388 8.574 -18.392 1.00 87.44 81 GLU A C 1
ATOM 675 O O . GLU A 1 81 ? 32.533 7.962 -17.326 1.00 87.44 81 GLU A O 1
ATOM 680 N N . GLY A 1 82 ? 33.215 9.549 -18.787 1.00 81.19 82 GLY A N 1
ATOM 681 C CA . GLY A 1 82 ? 34.309 10.106 -17.983 1.00 81.19 82 GLY A CA 1
ATOM 682 C C . GLY A 1 82 ? 35.606 9.283 -17.925 1.00 81.19 82 GLY A C 1
ATOM 683 O O . GLY A 1 82 ? 35.729 8.204 -18.504 1.00 81.19 82 GLY A O 1
ATOM 684 N N . LEU A 1 83 ? 36.585 9.824 -17.193 1.00 71.38 83 LEU A N 1
ATOM 685 C CA . LEU A 1 83 ? 37.888 9.225 -16.880 1.00 71.38 83 LEU A CA 1
ATOM 686 C C . LEU A 1 83 ? 38.110 9.318 -15.355 1.00 71.38 83 LEU A C 1
ATOM 688 O O . LEU A 1 83 ? 38.205 10.434 -14.844 1.00 71.38 83 LEU A O 1
ATOM 692 N N . PRO A 1 84 ? 38.180 8.202 -14.601 1.00 73.12 84 PRO A N 1
ATOM 693 C CA . PRO A 1 84 ? 37.951 6.817 -15.026 1.00 73.12 84 PRO A CA 1
ATOM 694 C C . PRO A 1 84 ? 36.485 6.558 -15.421 1.00 73.12 84 PRO A C 1
ATOM 696 O O . PRO A 1 84 ? 35.570 7.153 -14.854 1.00 73.12 84 PRO A O 1
ATOM 699 N N . ALA A 1 85 ? 36.261 5.643 -16.370 1.00 78.06 85 ALA A N 1
ATOM 700 C CA . ALA A 1 85 ? 34.943 5.389 -16.957 1.00 78.06 85 ALA A CA 1
ATOM 701 C C . ALA A 1 85 ? 33.928 4.817 -15.947 1.00 78.06 85 ALA A C 1
ATOM 703 O O . ALA A 1 85 ? 34.069 3.689 -15.459 1.00 78.06 85 ALA A O 1
ATOM 704 N N . LYS A 1 86 ? 32.849 5.560 -15.683 1.00 81.31 86 LYS A N 1
ATOM 705 C CA . LYS A 1 86 ? 31.740 5.149 -14.802 1.00 81.31 86 LYS A CA 1
ATOM 706 C C . LYS A 1 86 ? 30.531 4.707 -15.623 1.00 81.31 86 LYS A C 1
ATOM 708 O O . LYS A 1 86 ? 30.343 5.176 -16.741 1.00 81.31 86 LYS A O 1
ATOM 713 N N . THR A 1 87 ? 29.724 3.781 -15.092 1.00 90.88 87 THR A N 1
ATOM 714 C CA . THR A 1 87 ? 28.426 3.455 -15.712 1.00 90.88 87 THR A CA 1
ATOM 715 C C . THR A 1 87 ? 27.412 4.498 -15.278 1.00 90.88 87 THR A C 1
ATOM 717 O O . THR A 1 87 ? 27.235 4.700 -14.074 1.00 90.88 87 THR A O 1
ATOM 720 N N . TYR A 1 88 ? 26.745 5.109 -16.247 1.00 94.06 88 TYR A N 1
ATOM 721 C CA . TYR A 1 88 ? 25.585 5.951 -16.021 1.00 94.06 88 TYR A CA 1
ATOM 722 C C . TYR A 1 88 ? 24.322 5.199 -16.434 1.00 94.06 88 TYR A C 1
ATOM 724 O O . TYR A 1 88 ? 24.334 4.412 -17.383 1.00 94.06 88 TYR A O 1
ATOM 732 N N . TYR A 1 89 ? 23.259 5.431 -15.676 1.00 96.25 89 TYR A N 1
ATOM 733 C CA . TYR A 1 89 ? 21.906 4.985 -15.962 1.00 96.25 89 TYR A CA 1
ATOM 734 C 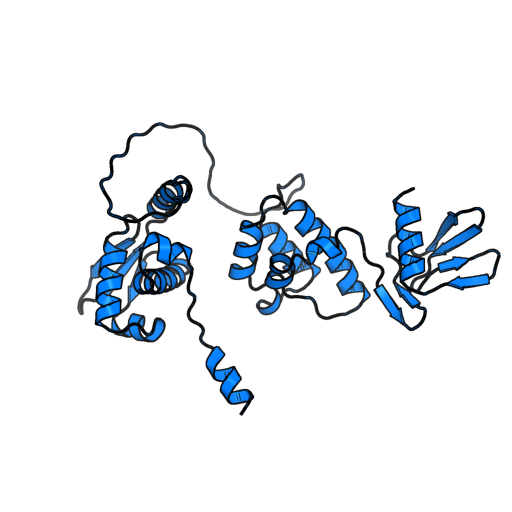C . TYR A 1 89 ? 21.037 6.231 -16.027 1.00 96.25 89 TYR A C 1
ATOM 736 O O . TYR A 1 89 ? 21.128 7.088 -15.146 1.00 96.25 89 TYR A O 1
ATOM 744 N N . GLU A 1 90 ? 20.230 6.331 -17.068 1.00 96.88 90 GLU A N 1
ATOM 745 C CA . GLU A 1 90 ? 19.371 7.478 -17.330 1.00 96.88 90 GLU A CA 1
ATOM 746 C C . GLU A 1 90 ? 17.993 6.972 -17.732 1.00 96.88 90 GLU A C 1
ATOM 748 O O . GLU A 1 90 ? 17.898 6.086 -18.584 1.00 96.88 90 GLU A O 1
ATOM 753 N N . ILE A 1 91 ? 16.955 7.479 -17.072 1.00 96.19 91 ILE A N 1
ATOM 754 C CA . ILE A 1 91 ? 15.571 7.100 -17.343 1.00 96.19 91 ILE A CA 1
ATOM 755 C C . ILE A 1 91 ? 14.899 8.130 -18.242 1.00 96.19 91 ILE A C 1
ATOM 757 O O . ILE A 1 91 ? 15.014 9.333 -18.017 1.00 96.19 91 ILE A O 1
ATOM 761 N N . ASP A 1 92 ? 14.152 7.643 -19.226 1.00 94.62 92 ASP A N 1
ATOM 762 C CA . ASP A 1 92 ? 13.167 8.442 -19.940 1.00 94.62 92 ASP A CA 1
ATOM 763 C C . ASP A 1 92 ? 11.770 8.084 -19.422 1.00 94.62 92 ASP A C 1
ATOM 765 O O . ASP A 1 92 ? 11.229 7.004 -19.677 1.00 94.62 92 ASP A O 1
ATOM 769 N N . TRP A 1 93 ? 11.178 8.997 -18.653 1.00 89.44 93 TRP A N 1
ATOM 770 C CA . TRP A 1 93 ? 9.860 8.795 -18.057 1.00 89.44 93 TRP A CA 1
ATOM 771 C C . TRP A 1 93 ? 8.737 8.697 -19.098 1.00 89.44 93 TRP A C 1
ATOM 773 O O . TRP A 1 93 ? 7.758 7.985 -18.863 1.00 89.44 93 TRP A O 1
ATOM 783 N N . ASN A 1 94 ? 8.874 9.365 -20.248 1.00 89.50 94 ASN A N 1
ATOM 784 C CA . ASN A 1 94 ? 7.873 9.324 -21.312 1.00 89.50 94 ASN A CA 1
ATOM 785 C C . ASN A 1 94 ? 7.886 7.963 -22.010 1.00 89.50 94 ASN A C 1
ATOM 787 O O . ASN A 1 94 ? 6.827 7.370 -22.240 1.00 89.50 94 ASN A O 1
ATOM 791 N N . GLU A 1 95 ? 9.077 7.435 -22.289 1.00 89.38 95 GLU A N 1
ATOM 792 C CA . GLU A 1 95 ? 9.233 6.089 -22.846 1.00 89.38 95 GLU A CA 1
ATOM 793 C C . GLU A 1 95 ? 8.789 5.020 -21.840 1.00 89.38 95 GLU A C 1
ATOM 795 O O . GLU A 1 95 ? 8.118 4.054 -22.209 1.00 89.38 95 GLU A O 1
ATOM 800 N N . MET A 1 96 ? 9.067 5.210 -20.543 1.00 88.94 96 MET A N 1
ATOM 801 C CA . MET A 1 96 ? 8.628 4.272 -19.505 1.00 88.94 96 MET A CA 1
ATOM 802 C C . MET A 1 96 ? 7.104 4.205 -19.448 1.00 88.94 96 MET A C 1
ATOM 804 O O . MET A 1 96 ? 6.526 3.117 -19.428 1.00 88.94 96 MET A O 1
ATOM 808 N N . LEU A 1 97 ? 6.448 5.366 -19.442 1.00 84.56 97 LEU A N 1
ATOM 809 C CA . LEU A 1 97 ? 4.994 5.456 -19.446 1.00 84.56 97 LEU A CA 1
ATOM 810 C C . LEU A 1 97 ? 4.410 4.784 -20.697 1.00 84.56 97 LEU A C 1
ATOM 812 O O . LEU A 1 97 ? 3.492 3.969 -20.588 1.00 84.56 97 LEU A O 1
ATOM 816 N N . SER A 1 98 ? 4.985 5.063 -21.868 1.00 83.62 98 SER A N 1
ATOM 817 C CA . SER A 1 98 ? 4.578 4.467 -23.148 1.00 83.62 98 SER A CA 1
ATOM 818 C C . SER A 1 98 ? 4.687 2.939 -23.130 1.00 83.62 98 SER A C 1
ATOM 820 O O . SER A 1 98 ? 3.752 2.233 -23.521 1.00 83.62 98 SER A O 1
ATOM 822 N N . SER A 1 99 ? 5.782 2.423 -22.578 1.00 79.75 99 SER A N 1
ATOM 823 C CA . SER A 1 99 ? 6.041 0.989 -22.436 1.00 79.75 99 SER A CA 1
ATOM 824 C C . SER A 1 99 ? 5.073 0.320 -21.462 1.00 79.75 99 SER A C 1
ATOM 826 O O . SER A 1 99 ? 4.517 -0.743 -21.744 1.00 79.75 99 SER A O 1
ATOM 828 N N . LEU A 1 100 ? 4.785 0.965 -20.328 1.00 77.62 100 LEU A N 1
ATOM 829 C CA . LEU A 1 100 ? 3.815 0.479 -19.343 1.00 77.62 100 LEU A CA 1
ATOM 830 C C . LEU A 1 100 ? 2.385 0.456 -19.882 1.00 77.62 100 LEU A C 1
ATOM 832 O O . LEU A 1 100 ? 1.645 -0.485 -19.595 1.00 77.62 100 LEU A O 1
ATOM 836 N N . HIS A 1 101 ? 1.994 1.434 -20.698 1.00 70.19 101 HIS A N 1
ATOM 837 C CA . HIS A 1 101 ? 0.702 1.401 -21.384 1.00 70.19 101 HIS A CA 1
ATOM 838 C C . HIS A 1 101 ? 0.592 0.231 -22.361 1.00 70.19 101 HIS A C 1
ATOM 840 O O . HIS A 1 101 ? -0.498 -0.319 -22.529 1.00 70.19 101 HIS A O 1
ATOM 846 N N . HIS A 1 102 ? 1.701 -0.167 -22.985 1.00 61.47 102 HIS A N 1
ATOM 847 C CA . HIS A 1 102 ? 1.743 -1.362 -23.818 1.00 61.47 102 HIS A CA 1
ATOM 848 C C . HIS A 1 102 ? 1.577 -2.635 -22.973 1.00 61.47 102 HIS A C 1
ATOM 850 O O . HIS A 1 102 ? 0.757 -3.485 -23.313 1.00 61.47 102 HIS A O 1
ATOM 856 N N . TRP A 1 103 ? 2.257 -2.730 -21.824 1.00 61.03 103 TRP A N 1
ATOM 857 C CA . TRP A 1 103 ? 2.121 -3.865 -20.902 1.00 61.03 103 TRP A CA 1
ATOM 858 C C . TRP A 1 103 ? 0.741 -3.975 -20.246 1.00 61.03 103 TRP A C 1
ATOM 860 O O . TRP A 1 103 ? 0.216 -5.077 -20.136 1.00 61.03 103 TRP A O 1
ATOM 870 N N . GLY A 1 104 ? 0.117 -2.861 -19.853 1.00 54.50 104 GLY A N 1
ATOM 871 C CA . GLY A 1 104 ? -1.221 -2.858 -19.249 1.00 54.50 104 GLY A CA 1
ATOM 872 C C . GLY A 1 104 ? -2.346 -3.257 -20.212 1.00 54.50 104 GLY A C 1
ATOM 873 O O . GLY A 1 104 ? -3.426 -3.630 -19.763 1.00 54.50 104 GLY A O 1
ATOM 874 N N . LYS A 1 105 ? -2.093 -3.191 -21.528 1.00 45.75 105 LYS A N 1
ATOM 875 C CA . LYS A 1 105 ? -3.007 -3.646 -22.589 1.00 45.75 105 LYS A CA 1
ATOM 876 C C . LYS A 1 105 ? -2.811 -5.111 -22.980 1.00 45.75 105 LYS A C 1
ATOM 878 O O . LYS A 1 105 ? -3.654 -5.652 -23.690 1.00 45.75 105 LYS A O 1
ATOM 883 N N . LEU A 1 106 ? -1.728 -5.755 -22.543 1.00 41.31 106 LEU A N 1
ATOM 884 C CA . LEU A 1 106 ? -1.587 -7.198 -22.687 1.00 41.31 106 LEU A CA 1
ATOM 885 C C . LEU A 1 106 ? -2.503 -7.841 -21.646 1.00 41.31 106 LEU A C 1
ATOM 887 O O . LEU A 1 106 ? -2.183 -7.881 -20.457 1.00 41.31 106 LEU A O 1
ATOM 891 N N . GLU A 1 107 ? -3.671 -8.315 -22.084 1.00 35.97 107 GLU A N 1
ATOM 892 C CA . GLU A 1 107 ? -4.470 -9.230 -21.277 1.00 35.97 107 GLU A CA 1
ATOM 893 C C . GLU A 1 107 ? -3.560 -10.336 -20.738 1.00 35.97 107 GLU A C 1
ATOM 895 O O . GLU A 1 107 ? -2.716 -10.880 -21.458 1.00 35.97 107 GLU A O 1
ATOM 900 N N . LYS A 1 108 ? -3.711 -10.638 -19.443 1.00 37.19 108 LYS A N 1
ATOM 901 C CA . LYS A 1 108 ? -2.966 -11.703 -18.769 1.00 37.19 108 LYS A CA 1
ATOM 902 C C . LYS A 1 108 ? -3.026 -12.959 -19.643 1.00 37.19 108 LYS A C 1
ATOM 904 O O . LYS A 1 108 ? -4.136 -13.439 -19.889 1.00 37.19 108 LYS A O 1
ATOM 909 N N . PRO A 1 109 ? -1.893 -13.530 -20.085 1.00 34.38 109 PRO A N 1
ATOM 910 C CA . PRO A 1 109 ? -1.952 -14.789 -20.797 1.00 34.38 109 PRO A CA 1
ATOM 911 C C . PRO A 1 109 ? -2.521 -15.837 -19.836 1.00 34.38 109 PRO A C 1
ATOM 913 O O . PRO A 1 109 ? -1.952 -16.112 -18.776 1.00 34.38 109 PRO A O 1
ATOM 916 N N . LYS A 1 110 ? -3.674 -16.411 -20.206 1.00 34.91 110 LYS A N 1
ATOM 917 C CA . LYS A 1 110 ? -4.062 -17.750 -19.754 1.00 34.91 110 LYS A CA 1
ATOM 918 C C . LYS A 1 110 ? -2.854 -18.646 -20.014 1.00 34.91 110 LYS A C 1
ATOM 920 O O . LYS A 1 110 ? -2.303 -18.616 -21.111 1.00 34.91 110 LYS A O 1
ATOM 925 N N . GLY A 1 111 ? -2.399 -19.337 -18.974 1.00 38.22 111 GLY A N 1
ATOM 926 C CA . GLY A 1 111 ? -1.129 -20.046 -19.003 1.00 38.22 111 GLY A CA 1
ATOM 927 C C . GLY A 1 111 ? -1.025 -21.002 -20.184 1.00 38.22 111 GLY A C 1
ATOM 928 O O . GLY A 1 111 ? -1.883 -21.857 -20.337 1.00 38.22 111 GLY A O 1
ATOM 929 N N . GLU A 1 112 ? 0.039 -20.856 -20.969 1.00 28.36 112 GLU A N 1
ATOM 930 C CA . GLU A 1 112 ? 0.774 -21.955 -21.594 1.00 28.36 112 GLU A CA 1
ATOM 931 C C . GLU A 1 112 ? 2.075 -21.438 -22.226 1.00 28.36 112 GLU A C 1
ATOM 933 O O . GLU A 1 112 ? 2.258 -20.245 -22.464 1.00 28.36 112 GLU A O 1
ATOM 938 N N . ASN A 1 113 ? 3.033 -22.349 -22.373 1.00 37.16 113 ASN A N 1
ATOM 939 C CA . ASN A 1 113 ? 4.440 -22.076 -22.645 1.00 37.16 113 ASN A CA 1
ATOM 940 C C . ASN A 1 113 ? 4.726 -21.538 -24.067 1.00 37.16 113 ASN A C 1
ATOM 942 O O . ASN A 1 113 ? 3.970 -21.765 -25.002 1.00 37.16 113 ASN A O 1
ATOM 946 N N . THR A 1 114 ? 5.943 -20.991 -24.213 1.00 30.11 114 THR A N 1
ATOM 947 C CA . THR A 1 114 ? 6.795 -20.839 -25.423 1.00 30.11 114 THR A CA 1
ATOM 948 C C . THR A 1 114 ? 6.766 -19.553 -26.282 1.00 30.11 114 THR A C 1
ATOM 950 O O . THR A 1 114 ? 5.860 -19.293 -27.058 1.00 30.11 114 THR A O 1
ATOM 953 N N . THR A 1 115 ? 7.927 -18.870 -26.230 1.00 30.91 115 THR A N 1
ATOM 954 C CA . THR A 1 115 ? 8.657 -18.066 -27.250 1.00 30.91 115 THR A CA 1
ATOM 955 C C . THR A 1 115 ? 8.071 -16.760 -27.834 1.00 30.91 115 THR A C 1
ATOM 957 O O . THR A 1 115 ? 6.938 -16.740 -28.296 1.00 30.91 115 THR A O 1
ATOM 960 N N . PRO A 1 116 ? 8.871 -15.663 -27.909 1.00 37.12 116 PRO A N 1
ATOM 961 C CA . PRO A 1 116 ? 8.404 -14.336 -28.323 1.00 37.12 116 PRO A CA 1
ATOM 962 C C . PRO A 1 116 ? 8.603 -14.068 -29.824 1.00 37.12 116 PRO A C 1
ATOM 964 O O . PRO A 1 116 ? 9.618 -14.485 -30.392 1.00 37.12 116 PRO A O 1
ATOM 967 N N . PRO A 1 117 ? 7.724 -13.263 -30.454 1.00 34.12 117 PRO A N 1
ATOM 968 C CA . PRO A 1 117 ? 8.240 -12.379 -31.501 1.00 34.12 117 PRO A CA 1
ATOM 969 C C . PRO A 1 117 ? 7.594 -10.980 -31.625 1.00 34.12 117 PRO A C 1
ATOM 971 O O . PRO A 1 117 ? 6.385 -10.808 -31.580 1.00 34.12 117 PRO A O 1
ATOM 974 N N . LYS A 1 118 ? 8.494 -10.029 -31.929 1.00 26.25 118 LYS A N 1
ATOM 975 C CA . LYS A 1 118 ? 8.429 -8.888 -32.872 1.00 26.25 118 LYS A CA 1
ATOM 976 C C . LYS A 1 118 ? 7.323 -7.815 -32.764 1.00 26.25 118 LYS A C 1
ATOM 978 O O . LYS A 1 118 ? 6.201 -7.969 -33.221 1.00 26.25 118 LYS A O 1
ATOM 983 N N . VAL A 1 119 ? 7.816 -6.644 -32.351 1.00 32.72 119 VAL A N 1
ATOM 984 C CA . VAL A 1 119 ? 7.367 -5.253 -32.555 1.00 32.72 119 VAL A CA 1
ATOM 985 C C . VAL A 1 119 ? 6.798 -4.954 -33.954 1.00 32.72 119 VAL A C 1
ATOM 987 O O . VAL A 1 119 ? 7.426 -5.318 -34.951 1.00 32.72 119 VAL A O 1
ATOM 990 N N . LYS A 1 120 ? 5.705 -4.168 -34.010 1.00 27.02 120 LYS A N 1
ATOM 991 C CA . LYS A 1 120 ? 5.497 -3.048 -34.961 1.00 27.02 120 LYS A CA 1
ATOM 992 C C . LYS A 1 120 ? 4.314 -2.146 -34.553 1.00 27.02 120 LYS A C 1
ATOM 994 O O . LYS A 1 120 ? 3.169 -2.578 -34.508 1.00 27.02 120 LYS A O 1
ATOM 999 N N . THR A 1 121 ? 4.649 -0.887 -34.278 1.00 29.30 121 THR A N 1
ATOM 1000 C CA . THR A 1 121 ? 3.813 0.278 -33.938 1.00 29.30 121 THR A CA 1
ATOM 1001 C C . THR A 1 121 ? 3.038 0.823 -35.139 1.00 29.30 121 THR A C 1
ATOM 1003 O O . THR A 1 121 ? 3.656 0.989 -36.187 1.00 29.30 121 THR A O 1
ATOM 1006 N N . LEU A 1 122 ? 1.767 1.222 -34.965 1.00 26.22 122 LEU A N 1
ATOM 1007 C CA . LEU A 1 122 ? 1.103 2.288 -35.740 1.00 26.22 122 LEU A CA 1
ATOM 1008 C C . LEU A 1 122 ? 0.065 3.042 -34.867 1.00 26.22 122 LEU A C 1
ATOM 1010 O O . LEU A 1 122 ? -0.773 2.430 -34.211 1.00 26.22 12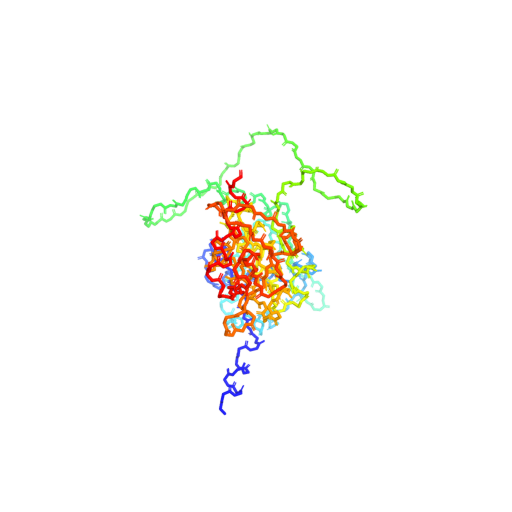2 LEU A O 1
ATOM 1014 N N . LEU A 1 123 ? 0.189 4.376 -34.870 1.00 29.16 123 LEU A N 1
ATOM 1015 C CA . LEU A 1 123 ? -0.657 5.436 -34.272 1.00 29.16 123 LEU A CA 1
ATOM 1016 C C . LEU A 1 123 ? -2.102 5.402 -34.847 1.00 29.16 123 LEU A C 1
ATOM 1018 O O . LEU A 1 123 ? -2.241 4.918 -35.972 1.00 29.16 123 LEU A O 1
ATOM 1022 N N . PRO A 1 124 ? -3.171 5.921 -34.180 1.00 30.08 124 PRO A N 1
ATOM 1023 C CA . PRO A 1 124 ? -3.386 7.373 -34.058 1.00 30.08 124 PRO A CA 1
ATOM 1024 C C . PRO A 1 124 ? -4.096 7.922 -32.794 1.00 30.08 124 PRO A C 1
ATOM 1026 O O . PRO A 1 124 ? -4.801 7.256 -32.044 1.00 30.08 124 PRO A O 1
ATOM 1029 N N . GLN A 1 125 ? -3.842 9.222 -32.658 1.00 29.94 125 GLN A N 1
ATOM 1030 C CA . GLN A 1 125 ? -4.315 10.317 -31.810 1.00 29.94 125 GLN A CA 1
ATOM 1031 C C . GLN A 1 125 ? -5.792 10.295 -31.372 1.00 29.94 125 GLN A C 1
ATOM 1033 O O . GLN A 1 125 ? -6.684 10.053 -32.177 1.00 29.94 125 GLN A O 1
ATOM 1038 N N . THR A 1 126 ? -6.065 10.720 -30.134 1.00 25.42 126 THR A N 1
ATOM 1039 C CA . THR A 1 126 ? -6.701 12.018 -29.796 1.00 25.42 126 THR A CA 1
ATOM 1040 C C . THR A 1 126 ? -7.072 12.069 -28.307 1.00 25.42 126 THR A C 1
ATOM 1042 O O . THR A 1 126 ? -7.492 11.071 -27.734 1.00 25.42 126 THR A O 1
ATOM 1045 N N . GLY A 1 127 ? -6.946 13.254 -27.695 1.00 25.31 127 GLY A N 1
ATOM 1046 C CA . GLY A 1 127 ? -7.664 13.603 -26.460 1.00 25.31 127 GLY A CA 1
ATOM 1047 C C . GLY A 1 127 ? -6.822 13.754 -25.190 1.00 25.31 127 GLY A C 1
ATOM 1048 O O . GLY A 1 127 ? -6.866 12.895 -24.326 1.00 25.31 127 GLY A O 1
ATOM 1049 N N . LYS A 1 128 ? -6.078 14.868 -25.118 1.00 27.55 128 LYS A N 1
ATOM 1050 C CA . LYS A 1 128 ? -5.690 15.683 -23.942 1.00 27.55 128 LYS A CA 1
ATOM 1051 C C . LYS A 1 128 ? -5.859 15.046 -22.546 1.00 27.55 128 LYS A C 1
ATOM 1053 O O . LYS A 1 128 ? -6.980 14.759 -22.169 1.00 27.55 128 LYS A O 1
ATOM 1058 N N . HIS A 1 129 ? -4.810 15.050 -21.716 1.00 30.33 129 HIS A N 1
ATOM 1059 C CA . HIS A 1 129 ? -4.821 15.834 -20.468 1.00 30.33 129 HIS A CA 1
ATOM 1060 C C . HIS A 1 129 ? -3.411 16.014 -19.870 1.00 30.33 129 HIS A C 1
ATOM 1062 O O . HIS A 1 129 ? -2.563 15.130 -19.907 1.00 30.33 129 HIS A O 1
ATOM 1068 N N . SER A 1 130 ? -3.212 17.245 -19.402 1.00 28.58 130 SER A N 1
ATOM 1069 C CA . SER A 1 130 ? -2.013 17.928 -18.908 1.00 28.58 130 SER A CA 1
ATOM 1070 C C . SER A 1 130 ? -1.444 17.341 -17.611 1.00 28.58 130 SER A C 1
ATOM 1072 O O . SER A 1 130 ? -2.210 16.926 -16.747 1.00 28.58 130 SER A O 1
ATOM 1074 N N . ILE A 1 131 ? -0.117 17.392 -17.440 1.00 29.27 131 ILE A N 1
ATOM 1075 C CA . ILE A 1 131 ? 0.589 16.982 -16.219 1.00 29.27 131 ILE A CA 1
ATOM 1076 C C . ILE A 1 131 ? 1.375 18.180 -15.636 1.00 29.27 131 ILE A C 1
ATOM 1078 O O . ILE A 1 131 ? 2.314 18.656 -16.261 1.00 29.27 131 ILE A O 1
ATOM 1082 N N . TYR A 1 132 ? 0.920 18.593 -14.440 1.00 25.83 132 TYR A N 1
ATOM 1083 C CA . TYR A 1 132 ? 1.466 19.457 -13.364 1.00 25.83 132 TYR A CA 1
ATOM 1084 C C . TYR A 1 132 ? 1.991 20.876 -13.665 1.00 25.83 132 TYR A C 1
ATOM 1086 O O . TYR A 1 132 ? 2.983 20.998 -14.370 1.00 25.83 132 TYR A O 1
ATOM 1094 N N . THR A 1 133 ? 1.436 21.889 -12.960 1.00 28.62 133 THR A N 1
ATOM 1095 C CA . THR A 1 133 ? 2.121 22.565 -11.821 1.00 28.62 133 THR A CA 1
ATOM 1096 C C . THR A 1 133 ? 1.175 23.355 -10.883 1.00 28.62 133 THR A C 1
ATOM 1098 O O . THR A 1 133 ? 0.319 24.098 -11.347 1.00 28.62 133 THR A O 1
ATOM 1101 N N . GLU A 1 134 ? 1.455 23.222 -9.577 1.00 28.58 134 GLU A N 1
ATOM 1102 C CA . GLU A 1 134 ? 1.392 24.199 -8.461 1.00 28.58 134 GLU A CA 1
ATOM 1103 C C . GLU A 1 134 ? 0.096 24.717 -7.787 1.00 28.58 134 GLU A C 1
ATOM 1105 O O . GLU A 1 134 ? -1.003 24.737 -8.326 1.00 28.58 134 GLU A O 1
ATOM 1110 N N . ASN A 1 135 ? 0.310 25.072 -6.510 1.00 38.41 135 ASN A N 1
ATOM 1111 C CA . ASN A 1 135 ? -0.604 25.201 -5.369 1.00 38.41 135 ASN A CA 1
ATOM 1112 C C . ASN A 1 135 ? -1.561 26.410 -5.413 1.00 38.41 135 ASN A C 1
ATOM 1114 O O . ASN A 1 135 ? -1.124 27.508 -5.744 1.00 38.41 135 ASN A O 1
ATOM 1118 N N . THR A 1 136 ? -2.797 26.244 -4.912 1.00 25.52 136 THR A N 1
ATOM 1119 C CA . THR A 1 136 ? -3.472 27.007 -3.822 1.00 25.52 136 THR A CA 1
ATOM 1120 C C . THR A 1 136 ? -4.927 26.516 -3.699 1.00 25.52 136 THR A C 1
ATOM 1122 O O . THR A 1 136 ? -5.535 26.098 -4.677 1.00 25.52 136 THR A O 1
ATOM 1125 N N . THR A 1 137 ? -5.440 26.516 -2.469 1.00 42.50 137 THR A N 1
ATOM 1126 C CA . THR A 1 137 ? -6.786 26.142 -2.012 1.00 42.50 137 THR A CA 1
ATOM 1127 C C . THR A 1 137 ? -7.919 26.757 -2.843 1.00 42.50 137 THR A C 1
ATOM 1129 O O . THR A 1 137 ? -7.901 27.965 -3.037 1.00 42.50 137 THR A O 1
ATOM 1132 N N . GLU A 1 138 ? -8.935 25.968 -3.221 1.00 29.78 138 GLU A N 1
ATOM 1133 C CA . GLU A 1 138 ? -10.365 26.299 -3.056 1.00 29.78 138 GLU A CA 1
ATOM 1134 C C . GLU A 1 138 ? -11.301 25.156 -3.503 1.00 29.78 138 GLU A C 1
ATOM 1136 O O . GLU A 1 138 ? -10.976 24.322 -4.342 1.00 29.78 138 GLU A O 1
ATOM 1141 N N . ASN A 1 139 ? -12.462 25.123 -2.850 1.00 38.47 139 ASN A N 1
ATOM 1142 C CA . ASN A 1 139 ? -13.481 24.078 -2.819 1.00 38.47 139 ASN A CA 1
ATOM 1143 C C . ASN A 1 139 ? -14.044 23.634 -4.187 1.00 38.47 139 ASN A C 1
ATOM 1145 O O . ASN A 1 139 ? -14.521 24.464 -4.959 1.00 38.47 139 ASN A O 1
ATOM 1149 N N . THR A 1 140 ? -14.217 22.314 -4.362 1.00 31.98 140 THR A N 1
ATOM 1150 C CA . THR A 1 140 ? -15.507 21.589 -4.553 1.00 31.98 140 THR A CA 1
ATOM 1151 C C . THR A 1 140 ? -15.345 20.391 -5.507 1.00 31.98 140 THR A C 1
ATOM 1153 O O . THR A 1 140 ? -14.979 20.541 -6.670 1.00 31.98 140 THR A O 1
ATOM 1156 N N . THR A 1 141 ? -15.709 19.200 -5.008 1.00 39.56 141 THR A N 1
ATOM 1157 C CA . THR A 1 141 ? -15.860 17.901 -5.711 1.00 39.56 141 THR A CA 1
ATOM 1158 C C . THR A 1 141 ? -14.598 17.307 -6.354 1.00 39.56 141 THR A C 1
ATOM 1160 O O . THR A 1 141 ? -14.535 17.062 -7.555 1.00 39.56 141 THR A O 1
ATOM 1163 N N . GLU A 1 142 ? -13.590 17.013 -5.529 1.00 49.91 142 GLU A N 1
ATOM 1164 C CA . GLU A 1 142 ? -12.411 16.243 -5.941 1.00 49.91 142 GLU A CA 1
ATOM 1165 C C . GLU A 1 142 ? -12.738 14.746 -6.035 1.00 49.91 142 GLU A C 1
ATOM 1167 O O . GLU A 1 142 ? -13.215 14.141 -5.073 1.00 49.91 142 GLU A O 1
ATOM 1172 N N . SER A 1 143 ? -12.444 14.113 -7.176 1.00 71.19 143 SER A N 1
ATOM 1173 C CA . SER A 1 143 ? -12.435 12.650 -7.240 1.00 71.19 143 SER A CA 1
ATOM 1174 C C . SER A 1 143 ? -11.436 12.130 -6.206 1.00 71.19 143 SER A C 1
ATOM 1176 O O . SER A 1 143 ? -10.276 12.548 -6.222 1.00 71.19 143 SER A O 1
ATOM 1178 N N . ILE A 1 144 ? -11.855 11.225 -5.325 1.00 86.25 144 ILE A N 1
ATOM 1179 C CA . ILE A 1 144 ? -10.972 10.656 -4.303 1.00 86.25 144 ILE A CA 1
ATOM 1180 C C . ILE A 1 144 ? -9.769 10.002 -4.999 1.00 86.25 144 ILE A C 1
ATOM 1182 O O . ILE A 1 144 ? -9.931 9.204 -5.920 1.00 86.25 144 ILE A O 1
ATOM 1186 N N . THR A 1 145 ? -8.553 10.347 -4.574 1.00 89.25 145 THR A N 1
ATOM 1187 C CA . THR A 1 145 ? -7.306 9.799 -5.123 1.00 89.25 145 THR A CA 1
ATOM 1188 C C . THR A 1 145 ? -6.510 9.085 -4.031 1.00 89.25 145 THR A C 1
ATOM 1190 O O . THR A 1 145 ? -6.705 9.347 -2.841 1.00 89.25 145 THR A O 1
ATOM 1193 N N . PRO A 1 146 ? -5.547 8.214 -4.386 1.00 88.19 146 PRO A N 1
ATOM 1194 C CA . PRO A 1 146 ? -4.655 7.628 -3.389 1.00 88.19 146 PRO A CA 1
ATOM 1195 C C . PRO A 1 146 ? -3.912 8.679 -2.550 1.00 88.19 146 PRO A C 1
ATOM 1197 O O . PRO A 1 146 ? -3.733 8.495 -1.347 1.00 88.19 146 PRO A O 1
ATOM 1200 N N . SER A 1 147 ? -3.528 9.802 -3.163 1.00 86.31 147 SER A N 1
ATOM 1201 C CA . SER A 1 147 ? -2.848 10.907 -2.484 1.00 86.31 147 SER A CA 1
ATOM 1202 C C . SER A 1 147 ? -3.753 11.634 -1.493 1.00 86.31 147 SER A C 1
ATOM 1204 O O . SER A 1 147 ? -3.289 11.980 -0.404 1.00 86.31 147 SER A O 1
ATOM 1206 N N . SER A 1 148 ? -5.035 11.843 -1.819 1.00 90.50 148 SER A N 1
ATOM 1207 C CA . SER A 1 148 ? -5.973 12.468 -0.879 1.00 90.50 148 SER A CA 1
ATOM 1208 C C . SER A 1 148 ? -6.255 11.553 0.317 1.00 90.50 148 SER A C 1
ATOM 1210 O O . SER A 1 148 ? -6.240 12.022 1.451 1.00 90.50 148 SER A O 1
ATOM 1212 N N . ILE A 1 149 ? -6.364 10.237 0.099 1.00 93.88 149 ILE A N 1
ATOM 1213 C CA . ILE A 1 149 ? -6.513 9.228 1.165 1.00 93.88 149 ILE A CA 1
ATOM 1214 C C . ILE A 1 149 ? -5.307 9.234 2.120 1.00 93.88 149 ILE A C 1
ATOM 1216 O O . ILE A 1 149 ? -5.464 9.246 3.344 1.00 93.88 149 ILE A O 1
ATOM 1220 N N . ILE A 1 150 ? -4.086 9.250 1.578 1.00 91.31 150 ILE A N 1
ATOM 1221 C CA . ILE A 1 150 ? -2.855 9.319 2.384 1.00 91.31 150 ILE A CA 1
ATOM 1222 C C . ILE A 1 150 ? -2.787 10.639 3.155 1.00 91.31 150 ILE A C 1
ATOM 1224 O O . ILE A 1 150 ? -2.472 10.639 4.347 1.00 91.31 150 ILE A O 1
ATOM 1228 N N . SER A 1 151 ? -3.102 11.752 2.491 1.00 89.31 151 SER A N 1
ATOM 1229 C CA . SER A 1 151 ? -3.114 13.080 3.110 1.00 89.31 151 SER A CA 1
ATOM 1230 C C . SER A 1 151 ? -4.125 13.149 4.252 1.00 89.31 151 SER A C 1
ATOM 1232 O O . SER A 1 151 ? -3.799 13.657 5.324 1.00 89.31 151 SER A O 1
ATOM 1234 N N . PHE A 1 152 ? -5.309 12.558 4.075 1.00 95.19 152 PHE A N 1
ATOM 1235 C CA . PHE A 1 152 ? -6.312 12.465 5.127 1.00 95.19 152 PHE A CA 1
ATOM 1236 C C . PHE A 1 152 ? -5.783 11.703 6.345 1.00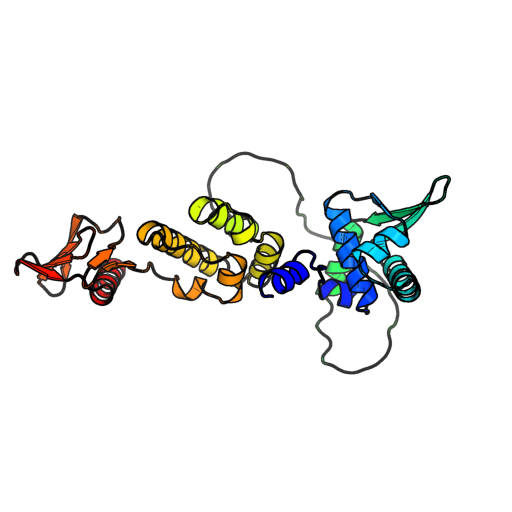 95.19 152 PHE A C 1
ATOM 1238 O O . PHE A 1 152 ? -5.852 12.218 7.461 1.00 95.19 152 PHE A O 1
ATOM 1245 N N . TYR A 1 153 ? -5.216 10.507 6.146 1.00 95.75 153 TYR A N 1
ATOM 1246 C CA . TYR A 1 153 ? -4.657 9.710 7.242 1.00 95.75 153 TYR A CA 1
ATOM 1247 C C . TYR A 1 153 ? -3.542 10.471 7.980 1.00 95.75 153 TYR A C 1
ATOM 1249 O O . TYR A 1 153 ? -3.490 10.477 9.212 1.00 95.75 153 TYR A O 1
ATOM 1257 N N . LYS A 1 154 ? -2.669 11.154 7.231 1.00 92.56 154 LYS A N 1
ATOM 1258 C CA . LYS A 1 154 ? -1.558 11.940 7.777 1.00 92.56 154 LYS A CA 1
ATOM 1259 C C . LYS A 1 154 ? -2.032 13.087 8.671 1.00 92.56 154 LYS A C 1
ATOM 1261 O O . LYS A 1 154 ? -1.426 13.317 9.717 1.00 92.56 154 LYS A O 1
ATOM 1266 N N . SER A 1 155 ? -3.091 13.784 8.262 1.00 92.25 155 SER A N 1
ATOM 1267 C CA . SER A 1 155 ? -3.627 14.949 8.974 1.00 92.25 155 SER A CA 1
ATOM 1268 C C . SER A 1 155 ? -4.536 14.581 10.147 1.00 92.25 155 SER A C 1
ATOM 1270 O O . SER A 1 155 ? -4.539 15.296 11.143 1.00 92.25 155 SER A O 1
ATOM 1272 N N . ASN A 1 156 ? -5.284 13.476 10.052 1.00 92.88 156 ASN A N 1
ATOM 1273 C CA . ASN A 1 156 ? -6.353 13.158 11.009 1.00 92.88 156 ASN A CA 1
ATOM 1274 C C . ASN A 1 156 ? -6.055 11.965 11.929 1.00 92.88 156 ASN A C 1
ATOM 1276 O O . ASN A 1 156 ? -6.756 11.782 12.919 1.00 92.88 156 ASN A O 1
ATOM 1280 N N . ILE A 1 157 ? -5.057 11.129 11.613 1.00 92.75 157 ILE A N 1
ATOM 1281 C CA . ILE A 1 157 ? -4.803 9.879 12.350 1.00 92.75 157 ILE A CA 1
ATOM 1282 C C . ILE A 1 157 ? -3.354 9.796 12.835 1.00 92.75 157 ILE A C 1
ATOM 1284 O O . ILE A 1 157 ? -3.105 9.686 14.035 1.00 92.75 157 ILE A O 1
ATOM 1288 N N . SER A 1 158 ? -2.373 9.818 11.928 1.00 92.88 158 SER A N 1
ATOM 1289 C CA . SER A 1 158 ? -0.955 9.797 12.307 1.00 92.88 158 SER A CA 1
ATOM 1290 C C . SER A 1 158 ? -0.065 10.365 11.212 1.00 92.88 158 SER A C 1
ATOM 1292 O O . SER A 1 158 ? -0.057 9.882 10.081 1.00 92.88 158 SER A O 1
ATOM 1294 N N . SER A 1 159 ? 0.783 11.320 11.589 1.00 88.56 159 SER A N 1
ATOM 1295 C CA . SER A 1 159 ? 1.800 11.910 10.717 1.00 88.56 159 SER A CA 1
ATOM 1296 C C . SER A 1 159 ? 3.117 11.122 10.674 1.00 88.56 159 SER A C 1
ATOM 1298 O O . SER A 1 159 ? 4.051 11.506 9.967 1.00 88.56 159 SER A O 1
ATOM 1300 N N . LYS A 1 160 ? 3.227 10.015 11.424 1.00 86.50 160 LYS A N 1
ATOM 1301 C CA . LYS A 1 160 ? 4.462 9.225 11.516 1.00 86.50 160 LYS A CA 1
ATOM 1302 C C . LYS A 1 160 ? 4.667 8.389 10.259 1.00 86.50 160 LYS A C 1
ATOM 1304 O O . LYS A 1 160 ? 3.848 7.534 9.929 1.00 86.50 160 LYS A O 1
ATOM 1309 N N . ASN A 1 161 ? 5.844 8.511 9.649 1.00 72.06 161 ASN A N 1
ATOM 1310 C CA . ASN A 1 161 ? 6.204 7.748 8.449 1.00 72.06 161 ASN A CA 1
ATOM 1311 C C . ASN A 1 161 ? 6.030 6.226 8.604 1.00 72.06 161 ASN A C 1
ATOM 1313 O O . ASN A 1 161 ? 5.617 5.572 7.650 1.00 72.06 161 ASN A O 1
ATOM 1317 N N . GLN A 1 162 ? 6.303 5.651 9.786 1.00 75.00 162 GLN A N 1
ATOM 1318 C CA . GLN A 1 162 ? 6.128 4.206 10.013 1.00 75.00 162 GLN A CA 1
ATOM 1319 C C . GLN A 1 162 ? 4.655 3.765 9.932 1.00 75.00 162 GLN A C 1
ATOM 1321 O O . GLN A 1 162 ? 4.391 2.603 9.630 1.00 75.00 162 GLN A O 1
ATOM 1326 N N . ASP A 1 163 ? 3.728 4.660 10.292 1.00 81.75 163 ASP A N 1
ATOM 1327 C CA . ASP A 1 163 ? 2.295 4.378 10.346 1.00 81.75 163 ASP A CA 1
ATOM 1328 C C . ASP A 1 163 ? 1.662 4.648 8.974 1.00 81.75 163 ASP A C 1
ATOM 1330 O O . ASP A 1 163 ? 0.708 3.980 8.595 1.00 81.75 163 ASP A O 1
ATOM 1334 N N . ILE A 1 164 ? 2.229 5.578 8.198 1.00 85.12 164 ILE A N 1
ATOM 1335 C CA . ILE A 1 164 ? 1.775 5.892 6.840 1.00 85.12 164 ILE A CA 1
ATOM 1336 C C . ILE A 1 164 ? 2.317 4.882 5.827 1.00 85.12 164 ILE A C 1
ATOM 1338 O O . ILE A 1 164 ? 1.556 4.406 4.997 1.00 85.12 164 ILE A O 1
ATOM 1342 N N . GLN A 1 165 ? 3.618 4.561 5.861 1.00 82.06 165 GLN A N 1
ATOM 1343 C CA . GLN A 1 165 ? 4.315 3.741 4.852 1.00 82.06 165 GLN A CA 1
ATOM 1344 C C . GLN A 1 165 ? 3.945 4.127 3.417 1.00 82.06 165 GLN A C 1
ATOM 1346 O O . GLN A 1 165 ? 3.483 3.301 2.633 1.00 82.06 165 GLN A O 1
ATOM 1351 N N . GLU A 1 166 ? 4.126 5.405 3.095 1.00 70.81 166 GLU A N 1
ATOM 1352 C CA . GLU A 1 166 ? 3.525 6.067 1.936 1.00 70.81 166 GLU A CA 1
ATOM 1353 C C . GLU A 1 166 ? 3.669 5.309 0.603 1.00 70.81 166 GLU A C 1
ATOM 1355 O O . GLU A 1 166 ? 2.634 5.067 -0.017 1.00 70.81 166 GLU A O 1
ATOM 1360 N N . PRO A 1 167 ? 4.850 4.794 0.193 1.00 68.25 167 PRO A N 1
ATOM 1361 C CA . PRO A 1 167 ? 4.949 4.016 -1.046 1.00 68.25 167 PRO A CA 1
ATOM 1362 C C . PRO A 1 167 ? 4.113 2.727 -1.018 1.00 68.25 167 PRO A C 1
ATOM 1364 O O . PRO A 1 167 ? 3.440 2.378 -1.988 1.00 68.25 167 PRO A O 1
ATOM 1367 N N . SER A 1 168 ? 4.126 2.012 0.109 1.00 70.69 168 SER A N 1
ATOM 1368 C CA . SER A 1 168 ? 3.383 0.761 0.280 1.00 70.6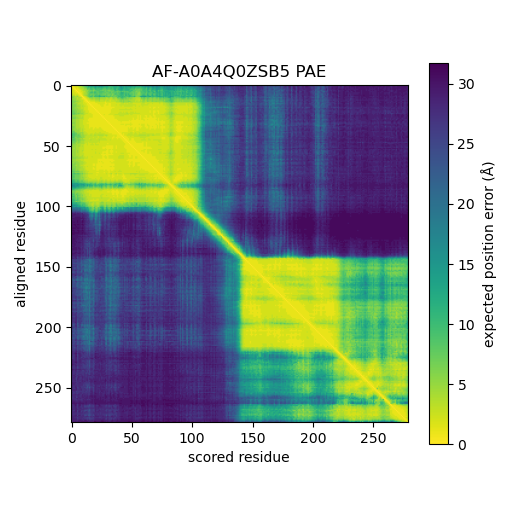9 168 SER A CA 1
ATOM 1369 C C . SER A 1 168 ? 1.879 1.018 0.320 1.00 70.69 168 SER A C 1
ATOM 1371 O O . SER A 1 168 ? 1.112 0.305 -0.329 1.00 70.69 168 SER A O 1
ATOM 1373 N N . SER A 1 169 ? 1.456 2.042 1.058 1.00 77.50 169 SER A N 1
ATOM 1374 C CA . SER A 1 169 ? 0.055 2.438 1.184 1.00 77.50 169 SER A CA 1
ATOM 1375 C C . SER A 1 169 ? -0.501 2.950 -0.132 1.00 77.50 169 SER A C 1
ATOM 1377 O O . SER A 1 169 ? -1.560 2.492 -0.545 1.00 77.50 169 SER A O 1
ATOM 1379 N N . PHE A 1 170 ? 0.239 3.801 -0.848 1.00 84.69 170 PHE A N 1
ATOM 1380 C CA . PHE A 1 170 ? -0.152 4.285 -2.171 1.00 84.69 170 PHE A CA 1
ATOM 1381 C C . PHE A 1 170 ? -0.406 3.129 -3.138 1.00 84.69 170 PHE A C 1
ATOM 1383 O O . PHE A 1 170 ? -1.440 3.094 -3.808 1.00 84.69 170 PHE A O 1
ATOM 1390 N N . ASN A 1 171 ? 0.494 2.141 -3.164 1.00 71.12 171 ASN A N 1
ATOM 1391 C CA . ASN A 1 171 ? 0.331 0.951 -3.993 1.00 71.12 171 ASN A CA 1
ATOM 1392 C C . ASN A 1 171 ? -0.906 0.139 -3.585 1.00 71.12 171 ASN A C 1
ATOM 1394 O O . ASN A 1 171 ? -1.679 -0.264 -4.448 1.00 71.12 171 ASN A O 1
ATOM 1398 N N . GLN A 1 172 ? -1.133 -0.082 -2.285 1.00 83.00 172 GLN A N 1
ATOM 1399 C CA . GLN A 1 172 ? -2.315 -0.818 -1.818 1.00 83.00 172 GLN A CA 1
ATOM 1400 C C . GLN A 1 172 ? -3.626 -0.100 -2.127 1.00 83.00 172 GLN A C 1
ATOM 1402 O O . GLN A 1 172 ? -4.597 -0.756 -2.500 1.00 83.00 172 GLN A O 1
ATOM 1407 N N . ILE A 1 173 ? -3.653 1.224 -1.989 1.00 87.00 173 ILE A N 1
ATOM 1408 C CA . ILE A 1 173 ? -4.822 2.034 -2.317 1.00 87.00 173 ILE A CA 1
ATOM 1409 C C . ILE A 1 173 ? -5.063 1.960 -3.823 1.00 87.00 173 ILE A C 1
ATOM 1411 O O . ILE A 1 173 ? -6.145 1.581 -4.246 1.00 87.00 173 ILE A O 1
ATOM 1415 N N . SER A 1 174 ? -4.038 2.189 -4.646 1.00 81.19 174 SER A N 1
ATOM 1416 C CA . SER A 1 174 ? -4.148 2.183 -6.113 1.00 81.19 174 SER A CA 1
ATOM 1417 C C . SER A 1 174 ? -4.674 0.870 -6.706 1.00 81.19 174 SER A C 1
ATOM 1419 O O . SER A 1 174 ? -5.253 0.881 -7.791 1.00 81.19 174 SER A O 1
ATOM 1421 N N . LEU A 1 175 ? -4.502 -0.256 -6.005 1.00 79.75 175 LEU A N 1
ATOM 1422 C CA . LEU A 1 175 ? -5.055 -1.564 -6.380 1.00 79.75 175 LEU A CA 1
ATOM 1423 C C . LEU A 1 175 ? -6.565 -1.704 -6.105 1.00 79.75 175 LEU A C 1
ATOM 1425 O O . LEU A 1 175 ? -7.155 -2.716 -6.472 1.00 79.75 175 LEU A O 1
ATOM 1429 N N . ARG A 1 176 ? -7.187 -0.720 -5.450 1.00 87.69 176 ARG A N 1
ATOM 1430 C CA . ARG A 1 176 ? -8.569 -0.739 -4.944 1.00 87.69 176 ARG A CA 1
ATOM 1431 C C . ARG A 1 176 ? -9.363 0.486 -5.399 1.00 87.69 176 ARG A C 1
ATOM 1433 O O . ARG A 1 176 ? -10.070 1.097 -4.604 1.00 87.69 176 ARG A O 1
ATOM 1440 N N . LYS A 1 177 ? -9.228 0.856 -6.674 1.00 84.25 177 LYS A N 1
ATOM 1441 C CA . LYS A 1 177 ? -9.870 2.053 -7.251 1.00 84.25 177 LYS A CA 1
ATOM 1442 C C . LYS A 1 177 ? -11.380 2.095 -7.001 1.00 84.25 177 LYS A C 1
ATOM 1444 O O . LYS A 1 177 ? -11.902 3.142 -6.644 1.00 84.25 177 LYS A O 1
ATOM 1449 N N . ASP A 1 178 ? -12.038 0.941 -7.087 1.00 89.44 178 ASP A N 1
ATOM 1450 C CA . ASP A 1 178 ? -13.490 0.815 -6.894 1.00 89.44 178 ASP A CA 1
ATOM 1451 C C . ASP A 1 178 ? -13.938 0.997 -5.431 1.00 89.44 178 ASP A C 1
ATOM 1453 O O . ASP A 1 178 ? -15.123 1.163 -5.158 1.00 89.44 178 ASP A O 1
ATOM 1457 N N . ASP A 1 179 ? -13.005 0.969 -4.476 1.00 92.00 179 ASP A N 1
ATOM 1458 C CA . ASP A 1 179 ? -13.289 1.097 -3.045 1.00 92.00 179 ASP A CA 1
ATOM 1459 C C . ASP A 1 179 ? -12.849 2.457 -2.474 1.00 92.00 179 ASP A C 1
ATOM 1461 O O . ASP A 1 179 ? -12.898 2.634 -1.261 1.00 92.00 179 ASP A O 1
ATOM 1465 N N . PHE A 1 180 ? -12.423 3.431 -3.287 1.00 92.31 180 PHE A N 1
ATOM 1466 C CA . PHE A 1 180 ? -11.925 4.725 -2.788 1.00 92.31 180 PHE A CA 1
ATOM 1467 C C . PHE A 1 180 ? -12.907 5.448 -1.865 1.00 92.31 180 PHE A C 1
ATOM 1469 O O . PHE A 1 180 ? -12.511 5.892 -0.789 1.00 92.31 180 PHE A O 1
ATOM 1476 N N . GLU A 1 181 ? -14.185 5.499 -2.236 1.00 93.75 181 GLU A N 1
ATOM 1477 C CA . GLU A 1 181 ? -15.233 6.091 -1.397 1.00 93.75 181 GLU A CA 1
ATOM 1478 C C . GLU A 1 181 ? -15.377 5.354 -0.063 1.00 93.75 181 GLU A C 1
ATOM 1480 O O . GLU A 1 181 ? -15.392 5.979 0.995 1.00 93.75 181 GLU A O 1
ATOM 1485 N N . LYS A 1 182 ? -15.390 4.016 -0.087 1.00 95.62 182 LYS A N 1
ATOM 1486 C CA . LYS A 1 182 ? -15.483 3.194 1.129 1.00 95.62 182 LYS A CA 1
ATOM 1487 C C . LYS A 1 182 ? -14.249 3.333 2.008 1.00 95.62 182 LYS A C 1
ATOM 1489 O O . LYS A 1 182 ? -14.369 3.349 3.229 1.00 95.62 182 LYS A O 1
ATOM 1494 N N . ILE A 1 183 ? -13.064 3.413 1.406 1.00 96.38 183 ILE A N 1
ATOM 1495 C CA . ILE A 1 183 ? -11.802 3.636 2.112 1.00 96.38 183 ILE A CA 1
ATOM 1496 C C . ILE A 1 183 ? -11.853 4.979 2.828 1.00 96.38 183 ILE A C 1
ATOM 1498 O O . ILE A 1 183 ? -11.515 5.045 4.008 1.00 96.38 183 ILE A O 1
ATOM 1502 N N . MET A 1 184 ? -12.294 6.024 2.130 1.00 96.00 184 MET A N 1
ATOM 1503 C CA . MET A 1 184 ? -12.356 7.368 2.682 1.00 96.00 184 MET A CA 1
ATOM 1504 C C . MET A 1 184 ? -13.397 7.445 3.809 1.00 96.00 184 MET A C 1
ATOM 1506 O O . MET A 1 184 ? -13.036 7.777 4.936 1.00 96.00 184 MET A O 1
ATOM 1510 N N . LYS A 1 185 ? -14.626 6.958 3.581 1.00 94.88 185 LYS A N 1
ATOM 1511 C CA . LYS A 1 185 ? -15.660 6.833 4.628 1.00 94.88 185 LYS A CA 1
ATOM 1512 C C . LYS A 1 185 ? -15.149 6.054 5.850 1.00 94.88 185 LYS A C 1
ATOM 1514 O O . LYS A 1 185 ? -15.318 6.473 6.993 1.00 94.88 185 LYS A O 1
ATOM 1519 N N . GLY A 1 186 ? -14.466 4.934 5.604 1.00 95.69 186 GLY A N 1
ATOM 1520 C CA . GLY A 1 186 ? -13.859 4.110 6.646 1.00 95.69 186 GLY A CA 1
ATOM 1521 C C . GLY A 1 186 ? -12.797 4.856 7.452 1.00 95.69 186 GLY A C 1
ATOM 1522 O O . GLY A 1 186 ? -12.763 4.742 8.673 1.00 95.69 186 GLY A O 1
ATOM 1523 N N . LEU A 1 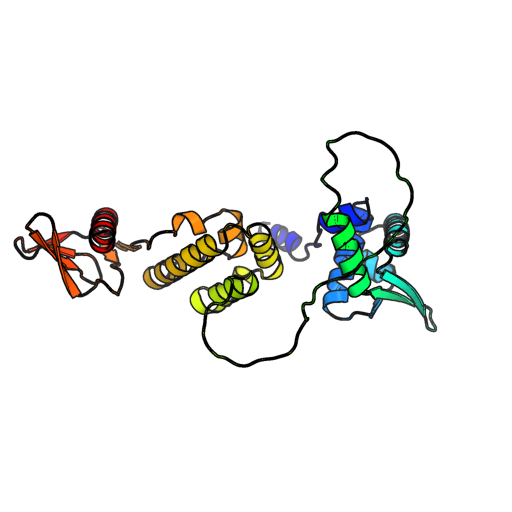187 ? -11.946 5.644 6.793 1.00 96.62 187 LEU A N 1
ATOM 1524 C CA . LEU A 1 187 ? -10.922 6.455 7.450 1.00 96.62 187 LEU A CA 1
ATOM 1525 C C . LEU A 1 187 ? -11.510 7.595 8.278 1.00 96.62 187 LEU A C 1
ATOM 1527 O O . LEU A 1 187 ? -11.010 7.845 9.371 1.00 96.62 187 LEU A O 1
ATOM 1531 N N . GLU A 1 188 ? -12.557 8.262 7.796 1.00 94.25 188 GLU A N 1
ATOM 1532 C CA . GLU A 1 188 ? -13.265 9.301 8.554 1.00 94.25 188 GLU A CA 1
ATOM 1533 C C . GLU A 1 188 ? -13.808 8.751 9.869 1.00 94.25 188 GLU A C 1
ATOM 1535 O O . GLU A 1 188 ? -13.507 9.275 10.944 1.00 94.25 188 GLU A O 1
ATOM 1540 N N . ASN A 1 189 ? -14.542 7.642 9.803 1.00 91.06 189 ASN A N 1
ATOM 1541 C CA . ASN A 1 189 ? -15.090 6.994 10.991 1.00 91.06 189 ASN A CA 1
ATOM 1542 C C . ASN A 1 189 ? -13.989 6.424 11.895 1.00 91.06 189 ASN A C 1
ATOM 1544 O O . ASN A 1 189 ? -14.076 6.518 13.122 1.00 91.06 189 ASN A O 1
ATOM 1548 N N . TYR A 1 190 ? -12.919 5.886 11.312 1.00 93.88 190 TYR A N 1
ATOM 1549 C CA . TYR A 1 190 ? -11.774 5.396 12.070 1.00 93.88 190 TYR A CA 1
ATOM 1550 C C . TYR A 1 190 ? -11.028 6.520 12.803 1.00 93.88 190 TYR A C 1
ATOM 1552 O O . TYR A 1 190 ? -10.643 6.345 13.959 1.00 93.88 190 TYR A O 1
ATOM 1560 N N . ALA A 1 191 ? -10.870 7.693 12.185 1.00 92.19 191 ALA A N 1
ATOM 1561 C CA . ALA A 1 191 ? -10.242 8.856 12.810 1.00 92.19 191 ALA A CA 1
ATOM 1562 C C . ALA A 1 191 ? -11.025 9.331 14.042 1.00 92.19 191 ALA A C 1
ATOM 1564 O O . ALA A 1 191 ? -10.424 9.596 15.090 1.00 92.19 191 ALA A O 1
ATOM 1565 N N . LYS A 1 192 ? -12.363 9.347 13.957 1.00 88.69 192 LYS A N 1
ATOM 1566 C CA . LYS A 1 192 ? -13.239 9.637 15.103 1.00 88.69 192 LYS A CA 1
ATOM 1567 C C . LYS A 1 192 ? -13.062 8.604 16.218 1.00 88.69 192 LYS A C 1
ATOM 1569 O O . LYS A 1 192 ? -12.875 8.975 17.375 1.00 88.69 192 LYS A O 1
ATOM 1574 N N . TYR A 1 193 ? -13.042 7.316 15.868 1.00 87.00 193 TYR A N 1
ATOM 1575 C CA . TYR A 1 193 ? -12.846 6.220 16.823 1.00 87.00 193 TYR A CA 1
ATOM 1576 C C . TYR A 1 193 ? -11.482 6.274 17.534 1.00 87.00 193 TYR A C 1
ATOM 1578 O O . TYR A 1 193 ? -11.382 6.057 18.743 1.00 87.00 193 TYR A O 1
ATOM 1586 N N . ILE A 1 194 ? -10.402 6.568 16.807 1.00 89.06 194 ILE A N 1
ATOM 1587 C CA . ILE A 1 194 ? -9.065 6.705 17.401 1.00 89.06 194 ILE A CA 1
ATOM 1588 C C . ILE A 1 194 ? -8.997 7.927 18.317 1.00 89.06 194 ILE A C 1
ATOM 1590 O O . ILE A 1 194 ? -8.472 7.821 19.426 1.00 89.06 194 ILE A O 1
ATOM 1594 N N . SER A 1 195 ? -9.584 9.048 17.897 1.00 85.50 195 SER A N 1
ATOM 1595 C CA . SER A 1 195 ? -9.647 10.271 18.704 1.00 85.50 195 SER A CA 1
ATOM 1596 C C . SER A 1 195 ? -10.417 10.069 20.010 1.00 85.50 195 SER A C 1
ATOM 1598 O O . SER A 1 195 ? -9.982 10.554 21.050 1.00 85.50 195 SER A O 1
ATOM 1600 N N . SER A 1 196 ? -11.519 9.312 19.983 1.00 77.75 196 SER A N 1
ATOM 1601 C CA . SER A 1 196 ? -12.327 9.042 21.175 1.00 77.75 196 SER A CA 1
ATOM 1602 C C . SER A 1 196 ? -11.691 8.014 22.115 1.00 77.75 196 SER A C 1
ATOM 1604 O O . SER A 1 196 ? -11.748 8.165 23.332 1.00 77.75 196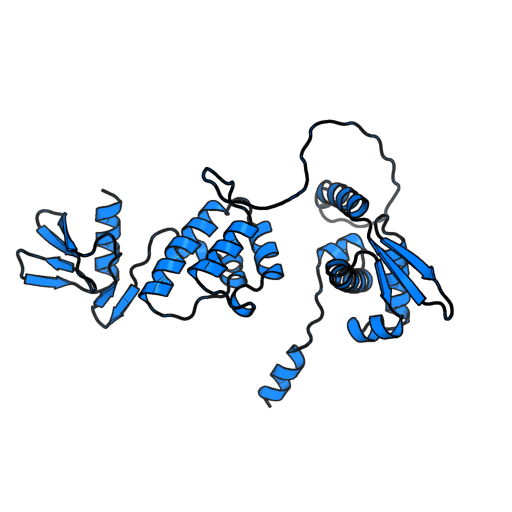 SER A O 1
ATOM 1606 N N . THR A 1 197 ? -11.046 6.974 21.578 1.00 79.50 197 THR A N 1
ATOM 1607 C CA . THR A 1 197 ? -10.461 5.894 22.395 1.00 79.50 197 THR A CA 1
ATOM 1608 C C . THR A 1 197 ? -9.042 6.160 22.887 1.00 79.50 197 THR A C 1
ATOM 1610 O O . THR A 1 197 ? -8.580 5.466 23.794 1.00 79.50 197 THR A O 1
ATOM 1613 N N . GLY A 1 198 ? -8.299 7.065 22.244 1.00 79.62 198 GLY A N 1
ATOM 1614 C CA . GLY A 1 198 ? -6.862 7.241 22.477 1.00 79.62 198 GLY A CA 1
ATOM 1615 C C . GLY A 1 198 ? -6.017 6.008 22.118 1.00 79.62 198 GLY A C 1
ATOM 1616 O O . GLY A 1 198 ? -4.852 5.914 22.514 1.00 79.62 198 GLY A O 1
ATOM 1617 N N . ARG A 1 199 ? -6.583 5.029 21.396 1.00 82.31 199 ARG A N 1
ATOM 1618 C CA . ARG A 1 199 ? -5.859 3.823 20.974 1.00 82.31 199 ARG A CA 1
ATOM 1619 C C . ARG A 1 199 ? -4.790 4.172 19.948 1.00 82.31 199 ARG A C 1
ATOM 1621 O O . ARG A 1 199 ? -4.907 5.121 19.179 1.00 82.31 199 ARG A O 1
ATOM 1628 N N . LYS A 1 200 ? -3.741 3.350 19.896 1.00 88.06 200 LYS A N 1
ATOM 1629 C CA . LYS A 1 200 ? -2.739 3.468 18.837 1.00 88.06 200 LYS A CA 1
ATOM 1630 C C . LYS A 1 200 ? -3.396 3.156 17.478 1.00 88.06 200 LYS A C 1
ATOM 1632 O O . LYS A 1 200 ? -4.034 2.107 17.376 1.00 88.06 200 LYS A O 1
ATOM 1637 N N . PRO A 1 201 ? -3.204 4.001 16.451 1.00 91.44 201 PRO A N 1
ATOM 1638 C CA . PRO A 1 201 ? -3.752 3.743 15.129 1.00 91.44 201 PRO A CA 1
ATOM 1639 C C . PRO A 1 201 ? -3.042 2.580 14.428 1.00 91.44 201 PRO A C 1
ATOM 1641 O O . PRO A 1 201 ? -1.842 2.346 14.610 1.00 91.44 201 PRO A O 1
ATOM 1644 N N . GLU A 1 202 ? -3.809 1.862 13.615 1.00 90.69 202 GLU A N 1
ATOM 1645 C CA . GLU A 1 202 ? -3.349 0.843 12.681 1.00 90.69 202 GLU A CA 1
ATOM 1646 C C . GLU A 1 202 ? -2.641 1.504 11.504 1.00 90.69 202 GLU A C 1
ATOM 1648 O O . GLU A 1 202 ? -3.077 2.545 11.020 1.00 90.69 202 GLU A O 1
ATOM 1653 N N . GLN A 1 203 ? -1.567 0.889 11.013 1.00 92.19 203 GLN A N 1
ATOM 1654 C CA . GLN A 1 203 ? -0.809 1.465 9.904 1.00 92.19 203 GLN A CA 1
ATOM 1655 C C . GLN A 1 203 ? -1.675 1.501 8.643 1.00 92.19 203 GLN A C 1
ATOM 1657 O O . GLN A 1 203 ? -2.324 0.505 8.317 1.00 92.19 203 GLN A O 1
ATOM 1662 N N . LEU A 1 204 ? -1.628 2.602 7.888 1.00 93.62 204 LEU A N 1
ATOM 1663 C CA . LEU A 1 204 ? -2.453 2.810 6.697 1.00 93.62 204 LEU A CA 1
ATOM 1664 C C . LEU A 1 204 ? -2.334 1.632 5.719 1.00 93.62 204 LEU A C 1
ATOM 1666 O O . LEU A 1 204 ? -3.336 1.131 5.217 1.00 93.62 204 LEU A O 1
ATOM 1670 N N . PHE A 1 205 ? -1.124 1.104 5.525 1.00 90.44 205 PHE A N 1
ATOM 1671 C CA . PHE A 1 205 ? -0.901 -0.069 4.683 1.00 90.44 205 PHE A CA 1
ATOM 1672 C C . PHE A 1 205 ? -1.747 -1.275 5.119 1.00 90.44 205 PHE A C 1
ATOM 1674 O O . PHE A 1 205 ? -2.384 -1.908 4.277 1.00 90.44 205 PHE A O 1
ATOM 1681 N N . PHE A 1 206 ? -1.784 -1.597 6.417 1.00 86.75 206 PHE A N 1
ATOM 1682 C CA . PHE A 1 206 ? -2.568 -2.717 6.942 1.00 86.75 206 PHE A CA 1
ATOM 1683 C C . PHE A 1 206 ? -4.061 -2.411 6.976 1.00 86.75 206 PHE A C 1
ATOM 1685 O O . PHE A 1 206 ? -4.848 -3.296 6.641 1.00 86.75 206 PHE A O 1
ATOM 1692 N N . PHE A 1 207 ? -4.439 -1.169 7.283 1.00 94.12 207 PHE A N 1
ATOM 1693 C CA . PHE A 1 207 ? -5.823 -0.704 7.237 1.00 94.12 207 PHE A CA 1
ATOM 1694 C C . PHE A 1 207 ? -6.457 -0.956 5.861 1.00 94.12 207 PHE A C 1
ATOM 1696 O O . PHE A 1 207 ? -7.555 -1.506 5.758 1.00 94.12 207 PHE A O 1
ATOM 1703 N N . ILE A 1 208 ? -5.713 -0.660 4.791 1.00 94.19 208 ILE A N 1
ATOM 1704 C CA . ILE A 1 208 ? -6.147 -0.894 3.410 1.00 94.19 208 ILE A CA 1
ATOM 1705 C C . ILE A 1 208 ? -5.989 -2.365 3.004 1.00 94.19 208 ILE A C 1
ATOM 1707 O O . ILE A 1 208 ? -6.921 -2.973 2.472 1.00 94.19 208 ILE A O 1
ATOM 1711 N N . ARG A 1 209 ? -4.824 -2.980 3.251 1.00 89.31 209 ARG A N 1
ATOM 1712 C CA . ARG A 1 209 ? -4.533 -4.362 2.827 1.00 89.31 209 ARG A CA 1
ATOM 1713 C C . ARG A 1 209 ? -5.508 -5.363 3.442 1.00 89.31 209 ARG A C 1
ATOM 1715 O O . ARG A 1 209 ? -6.039 -6.206 2.720 1.00 89.31 209 ARG A O 1
ATOM 1722 N N . ASN A 1 210 ? -5.749 -5.247 4.745 1.00 88.81 210 ASN A N 1
ATOM 1723 C CA . ASN A 1 210 ? -6.606 -6.154 5.506 1.00 88.81 210 ASN A CA 1
ATOM 1724 C C . ASN A 1 210 ? -8.091 -5.752 5.439 1.00 88.81 210 ASN A C 1
ATOM 1726 O O . ASN A 1 210 ? -8.913 -6.412 6.059 1.00 88.81 210 ASN A O 1
ATOM 1730 N N . ARG A 1 211 ? -8.436 -4.712 4.665 1.00 92.19 211 ARG A N 1
ATOM 1731 C CA . ARG A 1 211 ? -9.807 -4.215 4.465 1.00 92.19 211 ARG A CA 1
ATOM 1732 C C . ARG A 1 211 ? -10.519 -3.742 5.735 1.00 92.19 211 ARG A C 1
ATOM 1734 O O . ARG A 1 211 ? -11.741 -3.771 5.787 1.00 92.19 211 ARG A O 1
ATOM 1741 N N . ILE A 1 212 ? -9.764 -3.241 6.709 1.00 91.56 212 ILE A N 1
ATOM 1742 C CA . ILE A 1 212 ? -10.307 -2.742 7.982 1.00 91.56 212 ILE A CA 1
ATOM 1743 C C . ILE A 1 212 ? -11.266 -1.568 7.741 1.00 91.56 212 ILE A C 1
ATOM 1745 O O . ILE A 1 212 ? -12.234 -1.412 8.471 1.00 91.56 212 ILE A O 1
ATOM 1749 N N . TYR A 1 213 ? -11.078 -0.790 6.668 1.00 94.19 213 TYR A N 1
ATOM 1750 C CA . TYR A 1 213 ? -12.027 0.259 6.276 1.00 94.19 213 TYR A CA 1
ATOM 1751 C C . TYR A 1 213 ? -13.480 -0.228 6.173 1.00 94.19 213 TYR A C 1
ATOM 1753 O O . TYR A 1 213 ? -14.388 0.552 6.445 1.00 94.19 213 TYR A O 1
ATOM 1761 N N . LEU A 1 214 ? -13.718 -1.500 5.829 1.00 92.12 214 LEU A N 1
ATOM 1762 C CA . LEU A 1 214 ? -15.065 -2.071 5.742 1.00 92.12 214 LEU A CA 1
ATOM 1763 C C . LEU A 1 214 ? -15.752 -2.212 7.110 1.00 92.12 214 LEU A C 1
ATOM 1765 O O . LEU A 1 214 ? -16.974 -2.132 7.176 1.00 92.12 214 LEU A O 1
ATOM 1769 N N . ASP A 1 215 ? -14.986 -2.344 8.190 1.00 88.75 215 ASP A N 1
ATOM 1770 C CA . ASP A 1 215 ? -15.523 -2.409 9.555 1.00 88.75 215 ASP A CA 1
ATOM 1771 C C . ASP A 1 215 ? -15.967 -1.022 10.053 1.00 88.75 215 ASP A C 1
ATOM 1773 O O . ASP A 1 215 ? -16.760 -0.901 10.982 1.00 88.75 215 ASP A O 1
ATOM 1777 N N . TYR A 1 216 ? -15.482 0.039 9.402 1.00 91.94 216 TYR A N 1
ATOM 1778 C CA . TYR A 1 216 ? -15.749 1.437 9.741 1.00 91.94 216 TYR A CA 1
ATOM 1779 C C . TYR A 1 216 ? -16.655 2.126 8.713 1.00 91.94 216 TYR A C 1
ATOM 1781 O O . TYR A 1 216 ? -16.619 3.345 8.564 1.00 91.94 216 TYR A O 1
ATOM 1789 N N . GLN A 1 217 ? -17.490 1.377 7.985 1.00 91.00 217 GLN A N 1
ATOM 1790 C CA . GLN A 1 217 ? -18.475 2.001 7.090 1.00 91.00 217 GLN A CA 1
ATOM 1791 C C . GLN A 1 217 ? -19.541 2.787 7.856 1.00 91.00 217 GLN A C 1
ATOM 1793 O O . GLN A 1 217 ? -20.071 3.749 7.313 1.00 91.00 217 GLN A O 1
ATOM 1798 N N . GLU A 1 218 ? -19.786 2.441 9.116 1.00 85.31 218 GLU A N 1
ATOM 1799 C CA . GLU A 1 218 ? -20.598 3.216 10.052 1.00 85.31 218 GLU A CA 1
ATOM 1800 C C . GLU A 1 218 ? -19.739 3.673 11.238 1.00 85.31 218 GLU A C 1
ATOM 1802 O O . GLU A 1 218 ? -18.741 3.032 11.588 1.00 85.31 218 GLU A O 1
ATOM 1807 N N . GLU A 1 219 ? -20.112 4.798 11.849 1.00 81.56 219 GLU A N 1
ATOM 1808 C CA . GLU A 1 219 ? -19.390 5.351 12.995 1.00 81.56 219 GLU A CA 1
ATOM 1809 C C . GLU A 1 219 ? -19.487 4.410 14.203 1.00 81.56 219 GLU A C 1
ATOM 1811 O O . GLU A 1 219 ? -20.581 4.043 14.634 1.00 81.56 219 GLU A O 1
ATOM 1816 N N . GLN A 1 220 ? -18.328 4.023 14.742 1.00 78.81 220 GLN A N 1
ATOM 1817 C CA . GLN A 1 220 ? -18.225 3.067 15.843 1.00 78.81 220 GLN A CA 1
ATOM 1818 C C . GLN A 1 220 ? -18.235 3.784 17.196 1.00 78.81 220 GLN A C 1
ATOM 1820 O O . GLN A 1 220 ? -17.404 4.656 17.459 1.00 78.81 220 GLN A O 1
ATOM 1825 N N . VAL A 1 221 ? -19.126 3.355 18.083 1.00 77.19 221 VAL A N 1
ATOM 1826 C CA . VAL A 1 221 ? -19.202 3.778 19.480 1.00 77.19 221 VAL A CA 1
ATOM 1827 C C . VAL A 1 221 ? -18.082 3.092 20.258 1.00 77.19 221 VAL A C 1
ATOM 1829 O O . VAL A 1 221 ? -17.971 1.866 20.323 1.00 77.19 221 VAL A O 1
ATOM 1832 N N . ALA A 1 222 ? -17.219 3.895 20.864 1.00 72.31 222 ALA A N 1
ATOM 1833 C CA . ALA A 1 222 ? -16.080 3.399 21.616 1.00 72.31 222 ALA A CA 1
ATOM 1834 C C . ALA A 1 222 ? -16.469 2.957 23.034 1.00 72.31 222 ALA A C 1
ATOM 1836 O O . ALA A 1 222 ? -17.228 3.633 23.714 1.00 72.31 222 ALA A O 1
ATOM 1837 N N . VAL A 1 223 ? -15.901 1.855 23.529 1.00 73.62 223 VAL A N 1
ATOM 1838 C CA . VAL A 1 223 ? -16.049 1.452 24.941 1.00 73.62 223 VAL A CA 1
ATOM 1839 C C . VAL A 1 223 ? -15.132 2.324 25.805 1.00 73.62 223 VAL A C 1
ATOM 1841 O O . VAL A 1 223 ? -13.916 2.299 25.609 1.00 73.62 223 VAL A O 1
ATOM 1844 N N . LYS A 1 224 ? -15.698 3.061 26.768 1.00 68.31 224 LYS A N 1
ATOM 1845 C CA . LYS A 1 224 ? -14.958 3.895 27.735 1.00 68.31 224 LYS A CA 1
ATOM 1846 C C . LYS A 1 224 ? -14.633 3.126 29.024 1.00 68.31 224 LYS A C 1
ATOM 1848 O O . LYS A 1 224 ? -13.561 3.307 29.595 1.00 68.31 224 LYS A O 1
ATOM 1853 N N . GLY A 1 225 ? -15.509 2.205 29.433 1.00 65.69 225 GLY A N 1
ATOM 1854 C CA . GLY A 1 225 ? -15.403 1.463 30.692 1.00 65.69 225 GLY A CA 1
ATOM 1855 C C . GLY A 1 225 ? -16.412 0.316 30.800 1.00 65.69 225 GLY A C 1
ATOM 1856 O O . GLY A 1 225 ? -17.129 -0.000 29.847 1.00 65.69 225 GLY A O 1
ATOM 1857 N N . LYS A 1 226 ? -16.470 -0.346 31.966 1.00 60.94 226 LYS A N 1
ATOM 1858 C CA . LYS A 1 226 ? -17.479 -1.385 32.229 1.00 60.94 226 LYS A CA 1
ATOM 1859 C C . LYS A 1 226 ? -18.839 -0.705 32.339 1.00 60.94 226 LYS A C 1
ATOM 1861 O O . LYS A 1 226 ? -19.109 -0.067 33.347 1.00 60.94 226 LYS A O 1
ATOM 1866 N N . ASN A 1 227 ? -19.674 -0.881 31.318 1.00 67.94 227 ASN A N 1
ATOM 1867 C CA . ASN A 1 227 ? -20.892 -0.098 31.149 1.00 67.94 227 ASN A CA 1
ATOM 1868 C C . ASN A 1 227 ? -20.548 1.401 31.053 1.00 67.94 227 ASN A C 1
ATOM 1870 O O . ASN A 1 227 ? -21.066 2.185 31.833 1.00 67.94 227 ASN A O 1
ATOM 1874 N N . GLU A 1 228 ? -19.648 1.798 30.154 1.00 72.75 228 GLU A N 1
ATOM 1875 C CA . GLU A 1 228 ? -19.545 3.181 29.660 1.00 72.75 228 GLU A CA 1
ATOM 1876 C C . GLU A 1 228 ? -19.173 3.158 28.177 1.00 72.75 228 GLU A C 1
ATOM 1878 O O . GLU A 1 228 ? -18.298 2.383 27.765 1.00 72.75 228 GLU A O 1
ATOM 1883 N N . ALA A 1 229 ? -19.805 4.016 27.377 1.00 79.50 229 ALA A N 1
ATOM 1884 C CA . ALA A 1 229 ? -19.534 4.105 25.950 1.00 79.50 229 ALA A CA 1
ATOM 1885 C C . ALA A 1 229 ? -19.508 5.555 25.476 1.00 79.50 229 ALA A C 1
ATOM 1887 O O . ALA A 1 229 ? -20.313 6.372 25.905 1.00 79.50 229 ALA A O 1
ATOM 1888 N N . ILE A 1 230 ? -18.581 5.866 24.583 1.00 77.31 230 ILE A N 1
ATOM 1889 C CA . ILE A 1 230 ? -18.398 7.209 24.056 1.00 77.31 230 ILE A CA 1
ATOM 1890 C C . ILE A 1 230 ? -19.424 7.443 22.962 1.00 77.31 230 ILE A C 1
ATOM 1892 O O . ILE A 1 230 ? -19.382 6.801 21.910 1.00 77.31 230 ILE A O 1
ATOM 1896 N N . VAL A 1 231 ? -20.326 8.377 23.222 1.00 78.81 231 VAL A N 1
ATOM 1897 C CA . VAL A 1 231 ? -21.350 8.782 22.266 1.00 78.81 231 VAL A CA 1
ATOM 1898 C C . VAL A 1 231 ? -20.744 9.714 21.209 1.00 78.81 231 VAL A C 1
ATOM 1900 O O . VAL A 1 231 ? -19.904 10.552 21.553 1.00 78.81 231 VAL A O 1
ATOM 1903 N N . PRO A 1 232 ? -21.157 9.609 19.930 1.00 78.62 232 PRO A N 1
ATOM 1904 C CA . PRO A 1 232 ? -20.771 10.566 18.899 1.00 78.62 232 PRO A CA 1
ATOM 1905 C C . PRO A 1 232 ? -21.055 12.013 19.315 1.00 78.62 232 PRO A C 1
ATOM 1907 O O . PRO A 1 232 ? -22.136 12.329 19.816 1.00 78.62 232 PRO A O 1
ATOM 1910 N N . ALA A 1 233 ? -20.082 12.900 19.104 1.00 78.06 233 ALA A N 1
ATOM 1911 C CA . ALA A 1 233 ? -20.112 14.270 19.623 1.00 78.06 233 ALA A CA 1
ATOM 1912 C C . ALA A 1 233 ? -21.325 15.089 19.143 1.00 78.06 233 ALA A C 1
ATOM 1914 O O . ALA A 1 233 ? -21.798 15.973 19.847 1.00 78.06 233 ALA A O 1
ATOM 1915 N N . ASP A 1 234 ? -21.855 14.783 17.961 1.00 79.50 234 ASP A N 1
ATOM 1916 C CA . ASP A 1 234 ? -23.049 15.404 17.386 1.00 79.50 234 ASP A CA 1
ATOM 1917 C C . ASP A 1 234 ? -24.358 15.005 18.083 1.00 79.50 234 ASP A C 1
ATOM 1919 O O . ASP A 1 234 ? -25.376 15.674 17.882 1.00 79.50 234 ASP A O 1
ATOM 1923 N N . LEU A 1 235 ? -24.352 13.922 18.863 1.00 83.69 235 LEU A N 1
ATOM 1924 C CA . LEU A 1 235 ? -25.513 13.410 19.587 1.00 83.69 235 LEU A CA 1
ATOM 1925 C C . LEU A 1 235 ? -25.484 13.762 21.076 1.00 83.69 235 LEU A C 1
ATOM 1927 O O . LEU A 1 235 ? -26.545 13.809 21.693 1.00 83.69 235 LEU A O 1
ATOM 1931 N N . VAL A 1 236 ? -24.312 14.048 21.648 1.00 84.88 236 VAL A N 1
ATOM 1932 C CA . VAL A 1 236 ? -24.174 14.424 23.065 1.00 84.88 236 VAL A CA 1
ATOM 1933 C C . VAL A 1 236 ? -25.052 15.642 23.392 1.00 84.88 236 VAL A C 1
ATOM 1935 O O . VAL A 1 236 ? -25.019 16.660 22.702 1.00 84.88 236 VAL A O 1
ATOM 1938 N N . GLY A 1 237 ? -25.863 15.526 24.446 1.00 83.19 237 GLY A N 1
ATOM 1939 C CA . GLY A 1 237 ? -26.802 16.547 24.920 1.00 83.19 237 GLY A CA 1
ATOM 1940 C C . GLY A 1 237 ? -28.122 16.626 24.146 1.00 83.19 237 GLY A C 1
ATOM 1941 O O . GLY A 1 237 ? -28.993 17.418 24.508 1.00 83.19 237 GLY A O 1
ATOM 1942 N N . LYS A 1 238 ? -28.308 15.827 23.086 1.00 86.88 238 LYS A N 1
ATOM 1943 C CA . LYS A 1 238 ? -29.576 15.774 22.345 1.00 86.88 238 LYS A CA 1
ATOM 1944 C C . LYS A 1 238 ? -30.553 14.785 22.970 1.00 86.88 238 LYS A C 1
ATOM 1946 O O . LYS A 1 238 ? -30.159 13.761 23.533 1.00 86.88 238 LYS A O 1
ATOM 1951 N N . ARG A 1 239 ? -31.842 15.100 22.814 1.00 88.69 239 ARG A N 1
ATOM 1952 C CA . ARG A 1 239 ? -32.967 14.288 23.282 1.00 88.69 239 ARG A CA 1
ATOM 1953 C C . ARG A 1 239 ? -33.737 13.683 22.122 1.00 88.69 239 ARG A C 1
ATOM 1955 O O . ARG A 1 239 ? -33.981 14.365 21.129 1.00 88.69 239 ARG A O 1
ATOM 1962 N N . PHE A 1 240 ? -34.146 12.432 22.284 1.00 85.19 240 PHE A N 1
ATOM 1963 C CA . PHE A 1 240 ? -34.910 11.684 21.290 1.00 85.19 240 PHE A CA 1
ATOM 1964 C C . PHE A 1 240 ? -36.018 10.890 21.977 1.00 85.19 240 PHE A C 1
ATOM 1966 O O . PHE A 1 240 ? -35.817 10.392 23.082 1.00 85.19 240 PHE A O 1
ATOM 1973 N N . CYS A 1 241 ? -37.163 10.753 21.310 1.00 83.50 241 CYS A N 1
ATOM 1974 C CA . CYS A 1 241 ? -38.232 9.859 21.741 1.00 83.50 241 CYS A CA 1
ATOM 1975 C C . CYS A 1 241 ? -38.143 8.573 20.914 1.00 83.50 241 CYS A C 1
ATOM 1977 O O . CYS A 1 241 ? -38.255 8.623 19.688 1.00 83.50 241 CYS A O 1
ATOM 1979 N N . ILE A 1 242 ? -37.896 7.441 21.569 1.00 79.62 242 ILE A N 1
ATOM 1980 C CA . ILE A 1 242 ? -37.719 6.131 20.931 1.00 79.62 242 ILE A CA 1
ATOM 1981 C C . ILE A 1 242 ? -38.655 5.150 21.621 1.00 79.62 242 ILE A C 1
ATOM 1983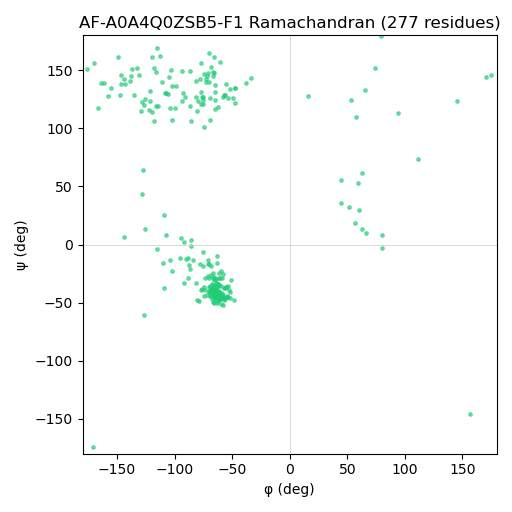 O O . ILE A 1 242 ? -38.597 4.997 22.838 1.00 79.62 242 ILE A O 1
ATOM 1987 N N . ASP A 1 243 ? -39.544 4.519 20.854 1.00 79.94 243 ASP A N 1
ATOM 1988 C CA . ASP A 1 243 ? -40.563 3.590 21.366 1.00 79.94 243 ASP A CA 1
ATOM 1989 C C . ASP A 1 243 ? -41.404 4.164 22.529 1.00 79.94 243 ASP A C 1
ATOM 1991 O O . ASP A 1 243 ? -41.835 3.445 23.429 1.00 79.94 243 ASP A O 1
ATOM 1995 N N . GLY A 1 244 ? -41.639 5.483 22.522 1.00 80.12 244 GLY A N 1
ATOM 1996 C CA . GLY A 1 244 ? -42.386 6.187 23.570 1.00 80.12 244 GLY A CA 1
ATOM 1997 C C . GLY A 1 244 ? -41.585 6.495 24.841 1.00 80.12 244 GLY A C 1
ATOM 1998 O O . GLY A 1 244 ? -42.167 6.956 25.821 1.00 80.12 244 GLY A O 1
ATOM 1999 N N . GLU A 1 245 ? -40.269 6.264 24.844 1.00 80.88 245 GLU A N 1
ATOM 2000 C CA . GLU A 1 245 ? -39.361 6.654 25.924 1.00 80.88 245 GLU A CA 1
ATOM 2001 C C . GLU A 1 245 ? -38.471 7.833 25.504 1.00 80.88 245 GLU A C 1
ATOM 2003 O O . GLU A 1 245 ? -37.806 7.786 24.468 1.00 80.88 245 GLU A O 1
ATOM 2008 N N . ASP A 1 246 ? -38.403 8.867 26.348 1.00 84.88 246 ASP A N 1
ATOM 2009 C CA . ASP A 1 246 ? -37.466 9.974 26.158 1.00 84.88 246 ASP A CA 1
ATOM 2010 C C . ASP A 1 246 ? -36.064 9.585 26.639 1.00 84.88 246 ASP A C 1
ATOM 2012 O O . ASP A 1 246 ? -35.854 9.226 27.807 1.00 84.88 246 ASP A O 1
ATOM 2016 N N . ILE A 1 247 ? -35.093 9.694 25.735 1.00 87.06 247 ILE A N 1
ATOM 2017 C CA . ILE A 1 247 ? -33.676 9.471 26.009 1.00 87.06 247 ILE A CA 1
ATOM 2018 C C . ILE A 1 247 ? -32.862 10.750 25.819 1.00 87.06 247 ILE A C 1
ATOM 2020 O O . ILE A 1 247 ? -33.173 11.571 24.959 1.00 87.06 247 ILE A O 1
ATOM 2024 N N . GLU A 1 248 ? -31.787 10.894 26.591 1.00 87.25 248 GLU A N 1
ATOM 2025 C CA . GLU A 1 248 ? -30.773 11.937 26.426 1.00 87.25 248 GLU A CA 1
ATOM 2026 C C . GLU A 1 248 ? -29.387 11.301 26.319 1.00 87.25 248 GLU A C 1
ATOM 2028 O O . GLU A 1 248 ? -28.977 10.528 27.186 1.00 87.25 248 GLU A O 1
ATOM 2033 N N . PHE A 1 249 ? -28.657 11.618 25.256 1.00 85.44 249 PHE A N 1
ATOM 2034 C CA . PHE A 1 249 ? -27.282 11.159 25.086 1.00 85.44 249 PHE A CA 1
ATOM 2035 C C . PHE A 1 249 ? -26.318 11.978 25.954 1.00 85.44 249 PHE A C 1
ATOM 2037 O O . PHE A 1 249 ? -26.327 13.205 25.926 1.00 85.44 249 PHE A O 1
ATOM 2044 N N . GLN A 1 250 ? -25.445 11.298 26.690 1.00 83.81 250 GLN A N 1
ATOM 2045 C CA . GLN A 1 250 ? -24.385 11.876 27.520 1.00 83.81 250 GLN A CA 1
ATOM 2046 C C . GLN A 1 250 ? -23.009 11.462 26.978 1.00 83.81 250 GLN A C 1
ATOM 2048 O O . GLN A 1 250 ? -22.913 10.585 26.127 1.00 83.81 250 GLN A O 1
ATOM 2053 N N . GLU A 1 251 ? -21.920 12.061 27.464 1.00 80.69 251 GLU A N 1
ATOM 2054 C CA . GLU A 1 251 ? -20.562 11.760 26.968 1.00 80.69 251 GLU A CA 1
ATOM 2055 C C . GLU A 1 251 ? -20.138 10.285 27.128 1.00 80.69 251 GLU A C 1
ATOM 2057 O O . GLU A 1 251 ? -19.238 9.810 26.436 1.00 80.69 251 GLU A O 1
ATOM 2062 N N . ASP A 1 252 ? -20.756 9.559 28.057 1.00 79.25 252 ASP A N 1
ATOM 2063 C CA . ASP A 1 252 ? -20.410 8.198 28.475 1.00 79.25 252 ASP A CA 1
ATOM 2064 C C . ASP A 1 252 ? -21.588 7.199 28.390 1.00 79.25 252 ASP A C 1
ATOM 2066 O O . ASP A 1 252 ? -21.506 6.084 28.919 1.00 79.25 252 ASP A O 1
ATOM 2070 N N . GLY A 1 253 ? -22.679 7.566 27.708 1.00 83.38 253 GLY A N 1
ATOM 2071 C CA . GLY A 1 253 ? -23.810 6.676 27.436 1.00 83.38 253 GLY A CA 1
ATOM 2072 C C . GLY A 1 253 ? -25.104 7.437 27.170 1.00 83.38 253 GLY A C 1
ATOM 2073 O O . GLY A 1 253 ? -25.088 8.524 26.606 1.00 83.38 253 GLY A O 1
ATOM 2074 N N . TYR A 1 254 ? -26.247 6.891 27.579 1.00 80.62 254 TYR A N 1
ATOM 2075 C CA . TYR A 1 254 ? -27.522 7.607 27.495 1.00 80.62 254 TYR A CA 1
ATOM 2076 C C . TYR A 1 254 ? -28.353 7.435 28.765 1.00 80.62 254 TYR A C 1
ATOM 2078 O O . TYR A 1 254 ? -28.265 6.427 29.473 1.00 80.62 254 TYR A O 1
ATOM 2086 N N . LEU A 1 255 ? -29.171 8.443 29.047 1.00 81.94 255 LEU A N 1
ATOM 2087 C CA . LEU A 1 255 ? -30.102 8.493 30.163 1.00 81.94 255 LEU A CA 1
ATOM 2088 C C . LEU A 1 255 ? -31.525 8.288 29.647 1.00 81.94 255 LEU A C 1
ATOM 2090 O O . LEU A 1 255 ? -31.954 8.989 28.734 1.00 81.94 255 LEU A O 1
ATOM 2094 N N . LYS A 1 256 ? -32.278 7.366 30.253 1.00 79.12 256 LYS A N 1
ATOM 2095 C CA . LYS A 1 256 ? -33.734 7.281 30.065 1.00 79.12 256 LYS A CA 1
ATOM 2096 C C . LYS A 1 256 ? -34.415 8.233 31.043 1.00 79.12 256 LYS A C 1
ATOM 2098 O O . LYS A 1 256 ? -34.475 7.930 32.234 1.00 79.12 256 LYS A O 1
ATOM 2103 N N . ILE A 1 257 ? -34.936 9.358 30.554 1.00 75.12 257 ILE A N 1
ATOM 2104 C CA . ILE A 1 257 ? -35.397 10.484 31.387 1.00 75.12 257 ILE A CA 1
ATOM 2105 C C . ILE A 1 257 ? -36.515 10.048 32.343 1.00 75.12 257 ILE A C 1
ATOM 2107 O O . ILE A 1 257 ? -36.468 10.341 33.533 1.00 75.12 257 ILE A O 1
ATOM 2111 N N . ALA A 1 258 ? -37.486 9.276 31.852 1.00 72.00 258 ALA A N 1
ATOM 2112 C CA . ALA A 1 258 ? -38.626 8.826 32.654 1.00 72.00 258 ALA A CA 1
ATOM 2113 C C . ALA A 1 258 ? -38.271 7.784 33.737 1.00 72.00 258 ALA A C 1
ATOM 2115 O O . ALA A 1 258 ? -39.075 7.541 34.635 1.00 72.00 258 ALA A O 1
ATOM 2116 N N . LYS A 1 259 ? -37.103 7.135 33.643 1.00 68.81 259 LYS A N 1
ATOM 2117 C CA . LYS A 1 259 ? -36.693 6.023 34.523 1.00 68.81 259 LYS A CA 1
ATOM 2118 C C . LYS A 1 259 ? -35.470 6.346 35.388 1.00 68.81 259 LYS A C 1
ATOM 2120 O O . LYS A 1 259 ? -35.073 5.488 36.168 1.00 68.81 259 LYS A O 1
ATOM 2125 N N . ASP A 1 260 ? -34.869 7.526 35.208 1.00 69.94 260 ASP A N 1
ATOM 2126 C CA . ASP A 1 260 ? -33.599 7.961 35.818 1.00 69.94 260 ASP A CA 1
ATOM 2127 C C . ASP A 1 260 ? -32.501 6.877 35.782 1.00 69.94 260 ASP A C 1
ATOM 2129 O O . ASP A 1 260 ? -31.718 6.677 36.708 1.00 69.94 260 ASP A O 1
ATOM 2133 N N . TRP A 1 261 ? -32.491 6.101 34.694 1.00 70.69 261 TRP A N 1
ATOM 2134 C CA . TRP A 1 261 ? -31.629 4.936 34.539 1.00 70.69 261 TRP A CA 1
ATOM 2135 C C . TRP A 1 261 ? -30.651 5.169 33.393 1.00 70.69 261 TRP A C 1
ATOM 2137 O O . TRP A 1 261 ? -31.052 5.342 32.235 1.00 70.69 261 TRP A O 1
ATOM 2147 N N . LYS A 1 262 ? -29.357 5.143 33.719 1.00 67.69 262 LYS A N 1
ATOM 2148 C CA . LYS A 1 262 ? -28.263 5.285 32.758 1.00 67.69 262 LYS A CA 1
ATOM 2149 C C . LYS A 1 262 ? -27.914 3.918 32.169 1.00 67.69 262 LYS A C 1
ATOM 2151 O O . LYS A 1 262 ? -27.530 3.004 32.897 1.00 67.69 262 LYS A O 1
ATOM 2156 N N . VAL A 1 263 ? -28.051 3.762 30.855 1.00 62.78 263 VAL A N 1
ATOM 2157 C CA . VAL A 1 263 ? -27.593 2.561 30.141 1.00 62.78 263 VAL A CA 1
ATOM 2158 C C . VAL A 1 263 ? -26.371 2.937 29.324 1.00 62.78 263 VAL A C 1
ATOM 2160 O O . VAL A 1 263 ? -26.345 3.938 28.612 1.00 62.78 263 VAL A O 1
ATOM 2163 N N . THR A 1 264 ? -25.329 2.136 29.463 1.00 62.81 264 THR A N 1
ATOM 2164 C CA . THR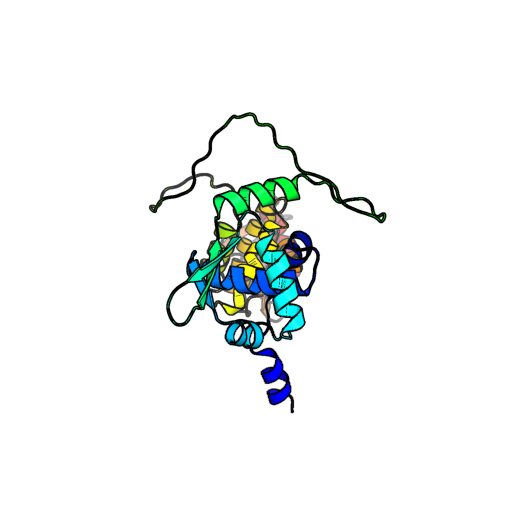 A 1 264 ? -23.983 2.615 29.163 1.00 62.81 264 THR A CA 1
ATOM 2165 C C . THR A 1 264 ? -23.087 1.547 28.538 1.00 62.81 264 THR A C 1
ATOM 2167 O O . THR A 1 264 ? -21.902 1.780 28.334 1.00 62.81 264 THR A O 1
ATOM 2170 N N . ASN A 1 265 ? -23.603 0.358 28.203 1.00 71.69 265 ASN A N 1
ATOM 2171 C CA . ASN A 1 265 ? -22.813 -0.580 27.403 1.00 71.69 265 ASN A CA 1
ATOM 2172 C C . ASN A 1 265 ? -22.750 -0.102 25.935 1.00 71.69 265 ASN A C 1
ATOM 2174 O O . ASN A 1 265 ? -23.677 0.532 25.429 1.00 71.69 265 ASN A O 1
ATOM 2178 N N . ALA A 1 266 ? -21.631 -0.371 25.260 1.00 69.38 266 ALA A N 1
ATOM 2179 C CA . ALA A 1 266 ? -21.390 0.163 23.918 1.00 69.38 266 ALA A CA 1
ATOM 2180 C C . ALA A 1 266 ? -22.336 -0.403 22.856 1.00 69.38 266 ALA A C 1
ATOM 2182 O O . ALA A 1 266 ? -22.653 0.294 21.900 1.00 69.38 266 ALA A O 1
ATOM 2183 N N . GLU A 1 267 ? -22.822 -1.630 23.039 1.00 77.81 267 GLU A N 1
ATOM 2184 C CA . GLU A 1 267 ? -23.733 -2.275 22.095 1.00 77.81 267 GLU A CA 1
ATOM 2185 C C . GLU A 1 267 ? -25.104 -1.585 22.064 1.00 77.81 267 GLU A C 1
ATOM 2187 O O . GLU A 1 267 ? -25.582 -1.216 20.993 1.00 77.81 267 GLU A O 1
ATOM 2192 N N . ASN A 1 268 ? -25.693 -1.303 23.230 1.00 81.00 268 ASN A N 1
ATOM 2193 C CA . ASN A 1 268 ? -26.971 -0.595 23.319 1.00 81.00 268 ASN A CA 1
ATOM 2194 C C . ASN A 1 268 ? -26.844 0.851 22.824 1.00 81.00 268 ASN A C 1
ATOM 2196 O O . ASN A 1 268 ? -27.736 1.358 22.147 1.00 81.00 268 ASN A O 1
ATOM 2200 N N . VAL A 1 269 ? -25.726 1.515 23.140 1.00 81.50 269 VAL A N 1
ATOM 2201 C CA . VAL A 1 269 ? -25.453 2.875 22.653 1.00 81.50 269 VAL A CA 1
ATOM 2202 C C . VAL A 1 269 ? -25.327 2.870 21.126 1.00 81.50 269 VAL A C 1
ATOM 2204 O O . VAL A 1 269 ? -25.955 3.698 20.475 1.00 81.50 269 VAL A O 1
ATOM 2207 N N . GLN A 1 270 ? -24.607 1.908 20.537 1.00 82.06 270 GLN A N 1
ATOM 2208 C CA . GLN A 1 270 ? -24.498 1.771 19.081 1.00 82.06 270 GLN A CA 1
ATOM 2209 C C . GLN A 1 270 ? -25.858 1.521 18.418 1.00 82.06 270 GLN A C 1
ATOM 2211 O O . GLN A 1 270 ? -26.155 2.138 17.398 1.00 82.06 270 GLN A O 1
ATOM 2216 N N . GLN A 1 271 ? -26.698 0.650 18.988 1.00 83.25 271 GLN A N 1
ATOM 2217 C CA . GLN A 1 271 ? -28.040 0.382 18.459 1.00 83.25 271 GLN A CA 1
ATOM 2218 C C . GLN A 1 271 ? -28.899 1.651 18.418 1.00 83.25 271 GLN A C 1
ATOM 2220 O O . GLN A 1 271 ? -29.535 1.922 17.401 1.00 83.25 271 GLN A O 1
ATOM 2225 N N . LEU A 1 272 ? -28.873 2.461 19.479 1.00 83.06 272 LEU A N 1
ATOM 2226 C CA . LEU A 1 272 ? -29.623 3.718 19.526 1.00 83.06 272 LEU A CA 1
ATOM 2227 C C . LEU A 1 272 ? -29.052 4.781 18.592 1.00 83.06 272 LEU A C 1
ATOM 2229 O O . LEU A 1 272 ? -29.821 5.475 17.936 1.00 83.06 272 LEU A O 1
ATOM 2233 N N . VAL A 1 273 ? -27.725 4.894 18.491 1.00 82.31 273 VAL A N 1
ATOM 2234 C CA . VAL A 1 273 ? -27.075 5.784 17.516 1.00 82.31 273 VAL A CA 1
ATOM 2235 C C . VAL A 1 273 ? -27.515 5.424 16.096 1.00 82.31 273 VAL A C 1
ATOM 2237 O O . VAL A 1 273 ? -27.891 6.311 15.331 1.00 82.31 273 VAL A O 1
ATOM 2240 N N . ASN A 1 274 ? -27.526 4.132 15.756 1.00 83.31 274 ASN A N 1
ATOM 2241 C CA . ASN A 1 274 ? -27.967 3.656 14.446 1.00 83.31 274 ASN A CA 1
ATOM 2242 C C . ASN A 1 274 ? -29.458 3.932 14.212 1.00 83.31 274 ASN A C 1
ATOM 2244 O O . ASN A 1 274 ? -29.827 4.334 13.114 1.00 83.31 274 ASN A O 1
ATOM 2248 N N . LEU A 1 275 ? -30.306 3.752 15.229 1.00 83.94 275 LEU A N 1
ATOM 2249 C CA . LEU A 1 275 ? -31.740 4.024 15.127 1.00 83.94 275 LEU A CA 1
ATOM 2250 C C . LEU A 1 275 ? -32.016 5.515 14.903 1.00 83.94 275 LEU A C 1
ATOM 2252 O O . LEU A 1 275 ? -32.782 5.866 14.017 1.00 83.94 275 LEU A O 1
ATOM 2256 N N . VAL A 1 276 ? -31.354 6.390 15.663 1.00 83.56 276 VAL A N 1
ATOM 2257 C CA . VAL A 1 276 ? -31.519 7.849 15.568 1.00 83.56 276 VAL A CA 1
ATOM 2258 C C . VAL A 1 276 ? -30.988 8.408 14.250 1.00 83.56 276 VAL A C 1
ATOM 2260 O O . VAL A 1 276 ? -31.532 9.381 13.743 1.00 83.56 276 VAL A O 1
ATOM 2263 N N . ARG A 1 277 ? -29.920 7.825 13.697 1.00 80.81 277 ARG A N 1
ATOM 2264 C CA . ARG A 1 277 ? -29.345 8.253 12.411 1.00 80.81 277 ARG A CA 1
ATOM 2265 C C . ARG A 1 277 ? -29.989 7.580 11.195 1.00 80.81 277 ARG A C 1
ATOM 2267 O O . ARG A 1 277 ? -29.782 8.049 10.081 1.00 80.81 277 ARG A O 1
ATOM 2274 N N . GLY A 1 278 ? -30.697 6.470 11.400 1.00 69.38 278 GLY A N 1
ATOM 2275 C CA . GLY A 1 278 ? -31.428 5.736 10.366 1.00 69.38 278 GLY A CA 1
ATOM 2276 C C . GLY A 1 278 ? -32.916 6.091 10.263 1.00 69.38 278 GLY A C 1
ATOM 2277 O O . GLY A 1 278 ? -33.551 5.667 9.298 1.00 69.38 278 GLY A O 1
ATOM 2278 N N . ALA A 1 279 ? -33.458 6.827 11.239 1.00 53.44 279 ALA A N 1
ATOM 2279 C CA . ALA A 1 279 ? -34.795 7.428 11.232 1.00 53.44 279 ALA A CA 1
ATOM 2280 C C . ALA A 1 279 ? -34.773 8.823 10.590 1.00 53.44 279 ALA A C 1
ATOM 2282 O O . ALA A 1 279 ? -35.771 9.159 9.912 1.00 53.44 279 ALA A O 1
#

Sequence (279 aa):
MKHILKQLNQKPIAYYPVYREITGSTTGGILLSQLMYWFSKKDKIFKTDKEIMEETFLTRKELENAKKLIKKLDFITVSREGLPAKTYYEIDWNEMLSSLHHWGKLEKPKGENTTPPKVKTLLPQTGKHSIYTENTTENTTESITPSSIISFYKSNISSKNQDIQEPSSFNQISLRKDDFEKIMKGLENYAKYISSTGRKPEQLFFFIRNRIYLDYQEEQVAVKGKNEAIVPADLVGKRFCIDGEDIEFQEDGYLKIAKDWKVTNAENVQQLVNLVRGA

Nearest PDB structures (foldseek):
  4nb5-assembly1_C  TM=5.852E-01  e=3.389E-02  Mycobacterium tuberculosis H37Rv
  2b0l-assembly2_C  TM=5.596E-01  e=2.845E-02  Bacillus subtilis
  2b0l-assembly1_A-2  TM=5.229E-01  e=2.253E-02  Bacillus subtilis
  3eco-assembly1_A  TM=5.226E-01  e=2.066E-01  Staphylococcus aureus subsp. aureus Mu50
  5ey2-assembly1_D  TM=4.473E-01  e=2.322E-01  Bacillus cereus ATCC 14579

Solvent-accessible surface area (backbone atoms only — not comparable to full-atom values): 16499 Å² total; per-residue (Å²): 110,74,68,62,61,58,57,73,64,74,75,75,74,71,71,46,68,69,40,19,61,75,49,72,30,68,59,23,5,39,50,47,38,52,48,51,61,48,41,77,77,36,54,64,46,76,55,50,73,65,58,52,28,71,70,67,68,44,51,72,71,47,45,55,54,18,50,58,42,49,59,68,38,89,26,36,49,74,48,77,50,74,86,80,72,38,38,34,42,32,57,38,69,68,48,41,51,54,51,48,56,56,55,73,66,53,72,78,75,76,90,75,87,86,87,90,84,83,90,85,90,81,88,88,88,85,81,87,86,87,85,85,85,90,92,80,92,80,91,83,88,76,78,83,42,51,66,56,53,51,50,48,42,36,76,62,68,45,74,48,62,86,41,35,38,60,74,61,21,38,54,53,42,63,76,36,68,94,41,42,68,51,43,48,48,6,48,56,27,43,31,54,39,35,70,74,61,70,52,86,80,74,33,46,39,54,35,58,69,72,46,48,25,69,78,18,70,55,78,62,49,38,72,73,50,93,61,16,10,36,46,60,78,92,45,46,76,42,74,49,76,54,100,89,42,48,33,34,31,34,73,49,22,34,33,32,65,91,70,80,43,76,54,17,42,31,66,65,50,39,53,51,52,50,48,69,74,72,107

Radius of gyration: 27.14 Å; Cα contacts (8 Å, |Δi|>4): 344; chains: 1; bounding box: 80×49×72 Å

Foldseek 3Di:
DVVVVVVVPPQDQDFDVVQCVLLVHRLLRSLVSVVVVVCVVPQKDWDDPVRSCVNRVDDPVSSVVSVVSQCVQPQWDWDFDDVVTIIMIGGDPVSVVVVVVVVVPPDDDPDDDDDDDDDDDDDDDDDDDDDDDDDDDDDDDDDQALVNLLVLCCVQPHVDCVLAVPVLLNVLVVVCSVCRVLSNQLSVLVSQQCVLAVDRDHRSNCCSVVVVSNVRNDRAWAQPDDQWTAADPVQAQDWDQDPNWIWHAHRTAIAGPVVRDGGGDRVVRVVVVCVVVVD